Protein AF-A0A093YSD5-F1 (afdb_monomer_lite)

Radius of gyration: 20.84 Å; chains: 1; bounding box: 55×55×51 Å

Foldseek 3Di:
DDAFAQADDLPVLVVVLVVLVCCLPPVAPADPLSAGDPDDDACAQPQFLDDDDSSLLRLLVSLVSLQVSLVSCVVNVVVVSNVVSVVVSVSSLVSSCVVQDDPLDGPDQALQSLLSCQQSVSGDPVNNLVSLVSNLCRCVVVQNEGRTGLSRLLRSCVSCVSSVNNQSPLSNQPDCDFQGDVVCVVVVQPADWNHSPCDPPVRDGDPDPPTGSHDCSNVSCVVSCCCAQQVWDQPHHQNLEIEREHDDYSPDFWDKDWDQTPQGIWIWIWGQDPQGIKIKIADGASHKYWHQYPQVRDTDIDHGDIDMDGDNRD

pLDDT: mean 94.82, std 6.96, range [41.44, 98.88]

Secondary structure (DSSP, 8-state):
-PPPPSS--HHHHHHHHHHHHHIIIIIS-B-TTSSBPTTS----STT-SS---HHHHHHHHHHHHHHHHHHHHHHTT-HHHHHHHHHHHHHHHHHHHHHHEETTEESS-SHHHHHHHHHTT-S-HHHHHHHHHHHHHHHHHTTT-----HHHHHHHHHHHHHTT-HHHHHHHHT--SSSSHHHHHHTT-SS--SSTTSB-TTSPBPSSS---S--SGGGGHHHHIIIIIS-EEESSGGGSEEEE-----TT--EEEEEEEETTEEEEEEEEEETTEEEEEEEE-TT-EEEEE-TTT--EEEE-SEEEEEEE---

Structure (mmCIF, N/CA/C/O backbone):
data_AF-A0A093YSD5-F1
#
_entry.id   AF-A0A093YSD5-F1
#
loop_
_atom_site.group_PDB
_atom_site.id
_atom_site.type_symbol
_atom_site.label_atom_id
_atom_site.label_alt_id
_atom_site.label_comp_id
_atom_site.label_asym_id
_atom_site.label_entity_id
_atom_site.label_seq_id
_atom_site.pdbx_PDB_ins_code
_atom_site.Cartn_x
_atom_site.Cartn_y
_atom_site.Cartn_z
_atom_site.occupancy
_atom_site.B_iso_or_equiv
_atom_site.auth_seq_id
_atom_site.auth_comp_id
_atom_site.auth_asym_id
_atom_site.auth_atom_id
_atom_site.pdbx_PDB_model_num
ATOM 1 N N . MET A 1 1 ? -2.659 7.302 0.582 1.00 41.44 1 MET A N 1
ATOM 2 C CA . MET A 1 1 ? -2.283 7.364 2.008 1.00 41.44 1 MET A CA 1
ATOM 3 C C . MET A 1 1 ? -0.778 7.231 2.036 1.00 41.44 1 MET A C 1
ATOM 5 O O . MET A 1 1 ? -0.285 6.220 1.550 1.00 41.44 1 MET A O 1
ATOM 9 N N . GLU A 1 2 ? -0.062 8.266 2.465 1.00 52.16 2 GLU A N 1
ATOM 10 C CA . GLU A 1 2 ? 1.392 8.169 2.585 1.00 52.16 2 GLU A CA 1
ATOM 11 C C . GLU A 1 2 ? 1.747 7.219 3.737 1.00 52.16 2 GLU A C 1
ATOM 13 O O . GLU A 1 2 ? 1.078 7.241 4.772 1.00 52.16 2 GLU A O 1
ATOM 18 N N . PRO A 1 3 ? 2.756 6.354 3.579 1.00 59.78 3 PRO A N 1
ATOM 19 C CA . PRO A 1 3 ? 3.214 5.489 4.656 1.00 59.78 3 PRO A CA 1
ATOM 20 C C . PRO A 1 3 ? 3.815 6.333 5.784 1.00 59.78 3 PRO A C 1
ATOM 22 O O . PRO A 1 3 ? 4.827 7.007 5.604 1.00 59.78 3 PRO A O 1
ATOM 25 N N . VAL A 1 4 ? 3.199 6.264 6.961 1.00 68.69 4 VAL A N 1
ATOM 26 C CA . VAL A 1 4 ? 3.645 6.964 8.169 1.00 68.69 4 VAL A CA 1
ATOM 27 C C . VAL A 1 4 ? 4.499 6.021 9.021 1.00 68.69 4 VAL A C 1
ATOM 29 O O . VAL A 1 4 ? 4.188 4.840 9.177 1.00 68.69 4 VAL A O 1
ATOM 32 N N . ALA A 1 5 ? 5.605 6.529 9.572 1.00 78.56 5 ALA A N 1
ATOM 33 C CA . ALA A 1 5 ? 6.551 5.711 10.327 1.00 78.56 5 ALA A CA 1
ATOM 34 C C . ALA A 1 5 ? 5.929 5.115 11.605 1.00 78.56 5 ALA A C 1
ATOM 36 O O . ALA A 1 5 ? 5.321 5.816 12.415 1.00 78.56 5 ALA A O 1
ATOM 37 N N . LEU A 1 6 ? 6.148 3.818 11.837 1.00 81.00 6 LEU A N 1
ATOM 38 C CA . LEU A 1 6 ? 5.614 3.115 13.012 1.00 81.00 6 LEU A CA 1
ATOM 39 C C . LEU A 1 6 ? 6.259 3.555 14.334 1.00 81.00 6 LEU A C 1
ATOM 41 O O . LEU A 1 6 ? 5.641 3.432 15.387 1.00 81.00 6 LEU A O 1
ATOM 45 N N . PHE A 1 7 ? 7.488 4.070 14.291 1.00 83.94 7 PHE A N 1
ATOM 46 C CA . PHE A 1 7 ? 8.250 4.501 15.462 1.00 83.94 7 PHE A CA 1
ATOM 47 C C . PHE A 1 7 ? 8.946 5.832 15.176 1.00 83.94 7 PHE A C 1
ATOM 49 O O . PHE A 1 7 ? 9.346 6.090 14.042 1.00 83.94 7 PHE A O 1
ATOM 56 N N . VAL A 1 8 ? 9.135 6.655 16.212 1.00 86.31 8 VAL A N 1
ATOM 57 C CA . VAL A 1 8 ? 9.955 7.872 16.123 1.00 86.31 8 VAL A CA 1
ATOM 58 C C . VAL A 1 8 ? 11.332 7.590 16.705 1.00 86.31 8 VAL A C 1
ATOM 60 O O . VAL A 1 8 ? 11.472 7.366 17.906 1.00 86.31 8 VAL A O 1
ATOM 63 N N . ASN A 1 9 ? 12.351 7.618 15.850 1.00 91.44 9 ASN A N 1
ATOM 64 C CA . ASN A 1 9 ? 13.751 7.595 16.256 1.00 91.44 9 ASN A CA 1
ATOM 65 C C . ASN A 1 9 ? 14.562 8.479 15.302 1.00 91.44 9 ASN A C 1
ATOM 67 O O . ASN A 1 9 ? 15.038 8.022 14.266 1.00 91.44 9 ASN A O 1
ATOM 71 N N . GLU A 1 10 ? 14.689 9.757 15.653 1.00 91.88 10 GLU A N 1
ATOM 72 C CA . GLU A 1 10 ? 15.384 10.762 14.839 1.00 91.88 10 GLU A CA 1
ATOM 73 C C . GLU A 1 10 ? 16.868 10.420 14.633 1.00 91.88 10 GLU A C 1
ATOM 75 O O . GLU A 1 10 ? 17.400 10.599 13.542 1.00 91.88 10 GLU A O 1
ATOM 80 N N . ALA A 1 11 ? 17.529 9.861 15.653 1.00 93.88 11 ALA A N 1
ATOM 81 C CA . ALA A 1 11 ? 18.928 9.453 15.551 1.00 93.88 11 ALA A CA 1
ATOM 82 C C . ALA A 1 11 ? 19.116 8.336 14.513 1.00 93.88 11 ALA A C 1
ATOM 84 O O . ALA A 1 11 ? 20.006 8.427 13.670 1.00 93.88 11 ALA A O 1
ATOM 85 N N . LEU A 1 12 ? 18.239 7.327 14.535 1.00 94.94 12 LEU A N 1
ATOM 86 C CA . LEU A 1 12 ? 18.238 6.258 13.536 1.00 94.94 12 LEU A CA 1
ATOM 87 C C . LEU A 1 12 ? 17.886 6.793 12.143 1.00 94.94 12 LEU A C 1
ATOM 89 O O . LEU A 1 12 ? 18.515 6.400 11.166 1.00 94.94 12 LEU A O 1
ATOM 93 N N . LEU A 1 13 ? 16.916 7.709 12.048 1.00 95.31 13 LEU A N 1
ATOM 94 C CA . LEU A 1 13 ? 16.542 8.336 10.780 1.00 95.31 13 LEU A CA 1
ATOM 95 C C . LEU A 1 13 ? 17.730 9.078 10.158 1.00 95.31 13 LEU A C 1
ATOM 97 O O . LEU A 1 13 ? 17.984 8.939 8.965 1.00 95.31 13 LEU A O 1
ATOM 101 N N . LYS A 1 14 ? 18.488 9.814 10.977 1.00 95.62 14 LYS A N 1
ATOM 102 C CA . LYS A 1 14 ? 19.696 10.523 10.554 1.00 95.62 14 LYS A CA 1
ATOM 103 C C . LYS A 1 14 ? 20.801 9.568 10.095 1.00 95.62 14 LYS A C 1
ATOM 105 O O . LYS A 1 14 ? 21.408 9.812 9.060 1.00 95.62 14 LYS A O 1
ATOM 110 N N . GLU A 1 15 ? 21.033 8.474 10.819 1.00 95.75 15 GLU A N 1
ATOM 111 C CA . GLU A 1 15 ? 22.005 7.440 10.426 1.00 95.75 15 GLU A CA 1
ATOM 112 C C . GLU A 1 15 ? 21.627 6.769 9.091 1.00 95.75 15 GLU A C 1
ATOM 114 O O . GLU A 1 15 ? 22.479 6.517 8.239 1.00 95.75 15 GLU A O 1
ATOM 119 N N . GLN A 1 16 ? 20.337 6.501 8.883 1.00 96.19 16 GLN A N 1
ATOM 120 C CA . GLN A 1 16 ? 19.828 5.870 7.662 1.00 96.19 16 GLN A CA 1
ATOM 121 C C . GLN A 1 16 ? 19.732 6.837 6.475 1.00 96.19 16 GLN A C 1
ATOM 123 O O . GLN A 1 16 ? 19.779 6.397 5.322 1.00 96.19 16 GLN A O 1
ATOM 128 N N . PHE A 1 17 ? 19.617 8.143 6.732 1.00 97.06 17 PHE A N 1
ATOM 129 C CA . PHE A 1 17 ? 19.552 9.170 5.695 1.00 97.06 17 PHE A CA 1
ATOM 130 C C . PHE A 1 17 ? 20.786 9.144 4.793 1.00 97.06 17 PHE A C 1
ATOM 132 O O . PHE A 1 17 ? 20.639 9.128 3.575 1.00 97.06 17 PHE A O 1
ATOM 139 N N . GLU A 1 18 ? 21.988 9.059 5.369 1.00 95.75 18 GLU A N 1
ATOM 140 C CA . GLU A 1 18 ? 23.243 9.069 4.603 1.00 95.75 18 GLU A CA 1
ATOM 141 C C . GLU A 1 18 ? 23.320 7.898 3.609 1.00 95.75 18 GLU A C 1
ATOM 143 O O . GLU A 1 18 ? 23.685 8.076 2.447 1.00 95.75 18 GLU A O 1
ATOM 148 N N . GLN A 1 19 ? 22.906 6.701 4.035 1.00 96.44 19 GLN A N 1
ATOM 149 C CA . GLN A 1 19 ? 22.879 5.507 3.181 1.00 96.44 19 GLN A CA 1
ATOM 150 C C . GLN A 1 19 ? 21.806 5.614 2.090 1.00 96.44 19 GLN A C 1
ATOM 152 O O . GLN A 1 19 ? 22.053 5.263 0.934 1.00 96.44 19 GLN A O 1
ATOM 157 N N . SER A 1 20 ? 20.631 6.138 2.447 1.00 97.12 20 SER A N 1
ATOM 158 C CA . SER A 1 20 ? 19.517 6.350 1.516 1.00 97.12 20 SER A CA 1
ATOM 159 C C . SER A 1 20 ? 19.885 7.373 0.437 1.00 97.12 20 SER A C 1
ATOM 161 O O . SER A 1 20 ? 19.641 7.150 -0.748 1.00 97.12 20 SER A O 1
ATOM 163 N N . GLN A 1 21 ? 20.550 8.461 0.832 1.00 97.81 21 GLN A N 1
ATOM 164 C CA . GLN A 1 21 ? 21.082 9.469 -0.077 1.00 97.81 21 GLN A CA 1
ATOM 165 C C . GLN A 1 21 ? 22.154 8.883 -1.000 1.00 97.81 21 GLN A C 1
ATOM 167 O O . GLN A 1 21 ? 22.062 9.043 -2.216 1.00 97.81 21 GLN A O 1
ATOM 172 N N . ALA A 1 22 ? 23.136 8.159 -0.456 1.00 97.81 22 ALA A N 1
ATOM 173 C CA . ALA A 1 22 ? 24.203 7.561 -1.254 1.00 97.81 22 ALA A CA 1
ATOM 174 C C . ALA A 1 22 ? 23.660 6.592 -2.319 1.00 97.81 22 ALA A C 1
ATOM 176 O O . ALA A 1 22 ? 24.137 6.596 -3.458 1.00 97.81 22 ALA A O 1
ATOM 177 N N . TRP A 1 23 ? 22.629 5.808 -1.984 1.00 97.75 23 TRP A N 1
ATOM 178 C CA . TRP A 1 23 ? 21.944 4.938 -2.941 1.00 97.75 23 TRP A CA 1
ATOM 179 C C . TRP A 1 23 ? 21.336 5.728 -4.109 1.00 97.75 23 TRP A C 1
ATOM 181 O O . TRP A 1 23 ? 21.597 5.408 -5.269 1.00 97.75 23 TRP A O 1
ATOM 191 N N . ILE A 1 24 ? 20.597 6.800 -3.811 1.00 97.06 24 ILE A N 1
ATOM 192 C CA . ILE A 1 24 ? 19.937 7.653 -4.810 1.00 97.06 24 ILE A CA 1
ATOM 193 C C . ILE A 1 24 ? 20.929 8.420 -5.687 1.00 97.06 24 ILE A C 1
ATOM 195 O O . ILE A 1 24 ? 20.689 8.554 -6.893 1.00 97.06 24 ILE A O 1
ATOM 199 N N . GLU A 1 25 ? 22.007 8.935 -5.098 1.00 95.25 25 GLU A N 1
ATOM 200 C CA . GLU A 1 25 ? 22.968 9.802 -5.785 1.00 95.25 25 GLU A CA 1
ATOM 201 C C . GLU A 1 25 ? 24.049 9.023 -6.542 1.00 95.25 25 GLU A C 1
ATOM 203 O O . GLU A 1 25 ? 24.519 9.492 -7.576 1.00 95.25 25 GLU A O 1
ATOM 208 N N . THR A 1 26 ? 24.456 7.850 -6.045 1.00 95.62 26 THR A N 1
ATOM 209 C CA . THR A 1 26 ? 25.626 7.127 -6.583 1.00 95.62 26 THR A CA 1
ATOM 210 C C . THR A 1 26 ? 25.414 5.632 -6.806 1.00 95.62 26 THR A C 1
ATOM 212 O O . THR A 1 26 ? 26.142 5.035 -7.595 1.00 95.62 26 THR A O 1
ATOM 215 N N . GLY A 1 27 ? 24.441 5.013 -6.131 1.00 95.56 27 GLY A N 1
ATOM 216 C CA . GLY A 1 27 ? 24.204 3.570 -6.220 1.00 95.56 27 GLY A CA 1
ATOM 217 C C . GLY A 1 27 ? 23.407 3.149 -7.455 1.00 95.56 27 GLY A C 1
ATOM 218 O O . GLY A 1 27 ? 23.644 2.076 -8.011 1.00 95.56 27 GLY A O 1
ATOM 219 N N . ILE A 1 28 ? 22.489 4.003 -7.910 1.00 95.88 28 ILE A N 1
ATOM 220 C CA . ILE A 1 28 ? 21.653 3.750 -9.086 1.00 95.88 28 ILE A CA 1
ATOM 221 C C . ILE A 1 28 ? 22.347 4.276 -10.343 1.00 95.88 28 ILE A C 1
ATOM 223 O O . ILE A 1 28 ? 22.647 5.463 -10.458 1.00 95.88 28 ILE A O 1
ATOM 227 N N . SER A 1 29 ? 22.540 3.400 -11.330 1.00 95.44 29 SER A N 1
ATOM 228 C CA . SER A 1 29 ? 22.963 3.818 -12.671 1.00 95.44 29 SER A CA 1
ATOM 229 C C . SER A 1 29 ? 21.788 4.466 -13.399 1.00 95.44 29 SER A C 1
ATOM 231 O O . SER A 1 29 ? 20.776 3.809 -13.648 1.00 95.44 29 SER A O 1
ATOM 233 N N . ARG A 1 30 ? 21.920 5.752 -13.736 1.00 95.69 30 ARG A N 1
ATOM 234 C CA . ARG A 1 30 ? 20.862 6.551 -14.365 1.00 95.69 30 ARG A CA 1
ATOM 235 C C . ARG A 1 30 ? 21.175 6.857 -15.828 1.00 95.69 30 ARG A C 1
ATOM 237 O O . ARG A 1 30 ? 22.329 7.076 -16.191 1.00 95.69 30 ARG A O 1
ATOM 244 N N . SER A 1 31 ? 20.128 6.875 -16.642 1.00 94.94 31 SER A N 1
ATOM 245 C CA . SER A 1 31 ? 20.140 7.387 -18.013 1.00 94.94 31 SER A CA 1
ATOM 246 C C . SER A 1 31 ? 20.208 8.922 -18.031 1.00 94.94 31 SER A C 1
ATOM 248 O O . SER A 1 31 ? 20.080 9.570 -16.991 1.00 94.94 31 SER A O 1
ATOM 250 N N . GLU A 1 32 ? 20.364 9.523 -19.215 1.00 89.00 32 GLU A N 1
ATOM 251 C CA . GLU A 1 32 ? 20.371 10.989 -19.386 1.00 89.00 32 GLU A CA 1
ATOM 252 C C . GLU A 1 32 ? 19.082 11.655 -18.866 1.00 89.00 32 GLU A C 1
ATOM 254 O O . GLU A 1 32 ? 19.135 12.757 -18.330 1.00 89.00 32 GLU A O 1
ATOM 259 N N . GLY A 1 33 ? 17.941 10.957 -18.935 1.00 87.25 33 GLY A N 1
ATOM 260 C CA . GLY A 1 33 ? 16.656 11.412 -18.389 1.00 87.25 33 GLY A CA 1
ATOM 261 C C . GLY A 1 33 ? 16.475 11.184 -16.883 1.00 87.25 33 GLY A C 1
ATOM 262 O O . GLY A 1 33 ? 15.369 11.335 -16.377 1.00 87.25 33 GLY A O 1
ATOM 263 N N . GLY A 1 34 ? 17.512 10.751 -16.158 1.00 94.38 34 GLY A N 1
ATOM 264 C CA . GLY A 1 34 ? 17.487 10.566 -14.701 1.00 94.38 34 GLY A CA 1
ATOM 265 C C . GLY A 1 34 ? 16.830 9.271 -14.200 1.00 94.38 34 GLY A C 1
ATOM 266 O O . GLY A 1 34 ? 17.049 8.903 -13.041 1.00 94.38 34 GLY A O 1
ATOM 267 N N . LEU A 1 35 ? 16.087 8.571 -15.064 1.00 96.38 35 LEU A N 1
ATOM 268 C CA . LEU A 1 35 ? 15.522 7.231 -14.844 1.00 96.38 35 LEU A CA 1
ATOM 269 C C . LEU A 1 35 ? 16.603 6.145 -14.853 1.00 96.38 35 LEU A C 1
ATOM 271 O O . LEU A 1 35 ? 17.742 6.410 -15.247 1.00 96.38 35 LEU A O 1
ATOM 275 N N . TRP A 1 36 ? 16.258 4.910 -14.488 1.00 97.25 36 TRP A N 1
ATOM 276 C CA . TRP A 1 36 ? 17.192 3.786 -14.534 1.00 97.25 36 TRP A CA 1
ATOM 277 C C . TRP A 1 36 ? 17.785 3.582 -15.929 1.00 97.25 36 TRP A C 1
ATOM 279 O O . TRP A 1 36 ? 17.084 3.575 -16.946 1.00 97.25 36 TRP A O 1
ATOM 289 N N . GLN A 1 37 ? 19.100 3.372 -15.958 1.00 96.19 37 GLN A N 1
ATOM 290 C CA . GLN A 1 37 ? 19.820 2.936 -17.145 1.00 96.19 37 GLN A CA 1
ATOM 291 C C . GLN A 1 37 ? 19.440 1.487 -17.474 1.00 96.19 37 GLN A C 1
ATOM 293 O O . GLN A 1 37 ? 19.633 0.591 -16.651 1.00 96.19 37 GLN A O 1
ATOM 298 N N . GLU A 1 38 ? 18.945 1.253 -18.692 1.00 93.75 38 GLU A N 1
ATOM 299 C CA . GLU A 1 38 ? 18.651 -0.102 -19.163 1.00 93.75 38 GLU A CA 1
ATOM 300 C C . GLU A 1 38 ? 19.917 -0.918 -19.453 1.00 93.75 38 GLU A C 1
ATOM 302 O O . GLU A 1 38 ? 20.973 -0.370 -19.790 1.00 93.75 38 GLU A O 1
ATOM 307 N N . GLY A 1 39 ? 19.775 -2.245 -19.372 1.00 90.88 39 GLY A N 1
ATOM 308 C CA . GLY A 1 39 ? 20.814 -3.238 -19.667 1.00 90.88 39 GLY A CA 1
ATOM 309 C C . GLY A 1 39 ? 21.453 -3.876 -18.428 1.00 90.88 39 GLY A C 1
ATOM 310 O O . GLY A 1 39 ? 22.250 -4.803 -18.565 1.00 90.88 39 GLY A O 1
ATOM 311 N N . GLY A 1 40 ? 21.103 -3.400 -17.230 1.00 90.69 40 GLY A N 1
ATOM 312 C CA . GLY A 1 40 ? 21.440 -4.033 -15.957 1.00 90.69 40 GLY A CA 1
ATOM 313 C C . GLY A 1 40 ? 20.454 -5.134 -15.557 1.00 90.69 40 GLY A C 1
ATOM 314 O O . GLY A 1 40 ? 19.380 -5.278 -16.133 1.00 90.69 40 GLY A O 1
ATOM 315 N N . PHE A 1 41 ? 20.825 -5.911 -14.542 1.00 94.81 41 PHE A N 1
ATOM 316 C CA . PHE A 1 41 ? 19.938 -6.907 -13.946 1.00 94.81 41 PHE A CA 1
ATOM 317 C C . PHE A 1 41 ? 18.879 -6.240 -13.057 1.00 94.81 41 PHE A C 1
ATOM 319 O O . PHE A 1 41 ? 19.218 -5.392 -12.230 1.00 94.81 41 PHE A O 1
ATOM 326 N N . GLN A 1 42 ? 17.626 -6.676 -13.180 1.00 96.12 42 GLN A N 1
ATOM 327 C CA . GLN A 1 42 ? 16.530 -6.345 -12.273 1.00 96.12 42 GLN A CA 1
ATOM 328 C C . GLN A 1 42 ? 15.755 -7.622 -11.925 1.00 96.12 42 GLN A C 1
ATOM 330 O O . GLN A 1 42 ? 15.623 -8.528 -12.743 1.00 96.12 42 GLN A O 1
ATOM 335 N N . PHE A 1 43 ? 15.209 -7.696 -10.710 1.00 95.19 43 PHE A N 1
ATOM 336 C CA . PHE A 1 43 ? 14.290 -8.787 -10.353 1.00 95.19 43 PHE A CA 1
ATOM 337 C C . PHE A 1 43 ? 12.880 -8.578 -10.927 1.00 95.19 43 PHE A C 1
ATOM 339 O O . PHE A 1 43 ? 12.132 -9.542 -11.083 1.00 95.19 43 PHE A O 1
ATOM 346 N N . GLY A 1 44 ? 12.509 -7.326 -11.217 1.00 95.25 44 GLY A N 1
ATOM 347 C CA . GLY A 1 44 ? 11.163 -6.960 -11.644 1.00 95.25 44 GLY A CA 1
ATOM 348 C C . GLY A 1 44 ? 10.096 -7.339 -10.612 1.00 95.25 44 GLY A C 1
ATOM 349 O O . GLY A 1 44 ? 10.337 -7.323 -9.402 1.00 95.25 44 GLY A O 1
ATOM 350 N N . ASP A 1 45 ? 8.902 -7.692 -11.089 1.00 96.69 45 ASP A N 1
ATOM 351 C CA . ASP A 1 45 ? 7.805 -8.139 -10.231 1.00 96.69 45 ASP A CA 1
ATOM 352 C C . ASP A 1 45 ? 7.959 -9.636 -9.958 1.00 96.69 45 ASP A C 1
ATOM 354 O O . ASP A 1 45 ? 7.268 -10.479 -10.528 1.00 96.69 45 ASP A O 1
ATOM 358 N N . TRP A 1 46 ? 8.960 -9.971 -9.144 1.00 96.94 46 TRP A N 1
ATOM 359 C CA . TRP A 1 46 ? 9.406 -11.344 -8.928 1.00 96.94 46 TRP A CA 1
ATOM 360 C C . TRP A 1 46 ? 8.247 -12.283 -8.566 1.00 96.94 46 TRP A C 1
ATOM 362 O O . TRP A 1 46 ? 7.461 -11.984 -7.665 1.00 96.94 46 TRP A O 1
ATOM 372 N N . LEU A 1 47 ? 8.158 -13.421 -9.265 1.00 96.38 47 LEU A N 1
ATOM 373 C CA . LEU A 1 47 ? 7.103 -14.440 -9.118 1.00 96.38 47 LEU A CA 1
ATOM 374 C C . LEU A 1 47 ? 5.675 -13.953 -9.419 1.00 96.38 47 LEU A C 1
ATOM 376 O O . LEU A 1 47 ? 4.703 -14.579 -8.991 1.00 96.38 47 LEU A O 1
ATOM 380 N N . ALA A 1 48 ? 5.533 -12.870 -10.187 1.00 96.44 48 ALA A N 1
ATOM 381 C CA . ALA A 1 48 ? 4.245 -12.483 -10.741 1.00 96.44 48 ALA A CA 1
ATOM 382 C C . ALA A 1 48 ? 3.727 -13.545 -11.726 1.00 96.44 48 ALA A C 1
ATOM 384 O O . ALA A 1 48 ? 4.468 -13.966 -12.619 1.00 96.44 48 ALA A O 1
ATOM 385 N N . PRO A 1 49 ? 2.438 -13.921 -11.644 1.00 93.75 49 PRO A N 1
ATOM 386 C CA . PRO A 1 49 ? 1.784 -14.708 -12.689 1.00 93.75 49 PRO A CA 1
ATOM 387 C C . PRO A 1 49 ? 1.775 -14.012 -14.062 1.00 93.75 49 PRO A C 1
ATOM 389 O O . PRO A 1 49 ? 1.716 -14.685 -15.090 1.00 93.75 49 PRO A O 1
ATOM 392 N N . THR A 1 50 ? 1.858 -12.676 -14.087 1.00 91.31 50 THR A N 1
ATOM 393 C CA . THR A 1 50 ? 1.856 -11.862 -15.310 1.00 91.31 50 THR A CA 1
ATOM 394 C C . THR A 1 50 ? 3.173 -11.103 -15.458 1.00 91.31 50 THR A C 1
ATOM 396 O O . THR A 1 50 ? 3.591 -10.389 -14.551 1.00 91.31 50 THR A O 1
ATOM 399 N N . SER A 1 51 ? 3.814 -11.215 -16.624 1.00 89.12 51 SER A N 1
ATOM 400 C CA . SER A 1 51 ? 5.063 -10.504 -16.928 1.00 89.12 51 SER A CA 1
ATOM 401 C C . SER A 1 51 ? 4.830 -9.018 -17.231 1.00 89.12 51 SER A C 1
ATOM 403 O O . SER A 1 51 ? 3.805 -8.635 -17.796 1.00 89.12 51 SER A O 1
ATOM 405 N N . MET A 1 52 ? 5.811 -8.183 -16.891 1.00 91.44 52 MET A N 1
ATOM 406 C CA . MET A 1 52 ? 5.858 -6.763 -17.236 1.00 91.44 52 MET A CA 1
ATOM 407 C C . MET A 1 52 ? 7.311 -6.264 -17.295 1.00 91.44 52 MET A C 1
ATOM 409 O O . MET A 1 52 ? 8.191 -6.924 -16.737 1.00 91.44 52 MET A O 1
ATOM 413 N N . PRO A 1 53 ? 7.585 -5.110 -17.935 1.00 92.88 53 PRO A N 1
ATOM 414 C CA . PRO A 1 53 ? 8.924 -4.543 -17.992 1.00 92.88 53 PRO A CA 1
ATOM 415 C C . PRO A 1 53 ? 9.468 -4.244 -16.599 1.00 92.88 53 PRO A C 1
ATOM 417 O O . PRO A 1 53 ? 8.875 -3.497 -15.821 1.00 92.88 53 PRO A O 1
ATOM 420 N N . GLU A 1 54 ? 10.636 -4.804 -16.308 1.00 94.88 54 GLU A N 1
ATOM 421 C CA . GLU A 1 54 ? 11.328 -4.637 -15.032 1.00 94.88 54 GLU A CA 1
ATOM 422 C C . GLU A 1 54 ? 11.684 -3.171 -14.739 1.00 94.88 54 GLU A C 1
ATOM 424 O O . GLU A 1 54 ? 11.603 -2.729 -13.594 1.00 94.88 54 GLU A O 1
ATOM 429 N N . TYR A 1 55 ? 11.992 -2.392 -15.780 1.00 95.62 55 TYR A N 1
ATOM 430 C CA . TYR A 1 55 ? 12.359 -0.983 -15.648 1.00 95.62 55 TYR A CA 1
ATOM 431 C C . TYR A 1 55 ? 11.181 -0.069 -15.310 1.00 95.62 55 TYR A C 1
ATOM 433 O O . TYR A 1 55 ? 11.410 0.962 -14.690 1.00 95.62 55 TYR A O 1
ATOM 441 N N . LEU A 1 56 ? 9.934 -0.459 -15.610 1.00 94.81 56 LEU A N 1
ATOM 442 C CA . LEU A 1 56 ? 8.758 0.276 -15.123 1.00 94.81 56 LEU A CA 1
ATOM 443 C C . LEU A 1 56 ? 8.735 0.248 -13.595 1.00 94.81 56 LEU A C 1
ATOM 445 O O . LEU A 1 56 ? 8.545 1.267 -12.940 1.00 94.81 56 LEU A O 1
ATOM 449 N N . ILE A 1 57 ? 8.992 -0.928 -13.024 1.00 94.81 57 ILE A N 1
ATOM 450 C CA . ILE A 1 57 ? 9.032 -1.135 -11.576 1.00 94.81 57 ILE A CA 1
ATOM 451 C C . ILE A 1 57 ? 10.228 -0.394 -10.989 1.00 94.81 57 ILE A C 1
ATOM 453 O O . ILE A 1 57 ? 10.072 0.331 -10.012 1.00 94.81 57 ILE A O 1
ATOM 457 N N . ALA A 1 58 ? 11.408 -0.536 -11.598 1.00 96.19 58 ALA A N 1
ATOM 458 C CA . ALA A 1 58 ? 12.616 0.137 -11.137 1.00 96.19 58 ALA A CA 1
ATOM 459 C C . ALA A 1 58 ? 12.437 1.666 -11.096 1.00 96.19 58 ALA A C 1
ATOM 461 O O . ALA A 1 58 ? 12.764 2.289 -10.084 1.00 96.19 58 ALA A O 1
ATOM 462 N N . ASP A 1 59 ? 11.868 2.258 -12.150 1.00 96.00 59 ASP A N 1
ATOM 463 C CA . ASP A 1 59 ? 11.600 3.697 -12.239 1.00 96.00 59 ASP A CA 1
ATOM 464 C C . ASP A 1 59 ? 10.523 4.145 -11.243 1.00 96.00 59 ASP A C 1
ATOM 466 O O . ASP A 1 59 ? 10.727 5.127 -10.531 1.00 96.00 59 ASP A O 1
ATOM 470 N N . ALA A 1 60 ? 9.426 3.392 -11.104 1.00 93.50 60 ALA A N 1
ATOM 471 C CA . ALA A 1 60 ? 8.380 3.702 -10.129 1.00 93.50 60 ALA A CA 1
ATOM 472 C C . ALA A 1 60 ? 8.922 3.695 -8.687 1.00 93.50 60 ALA A C 1
ATOM 474 O O . ALA A 1 60 ? 8.635 4.593 -7.895 1.00 93.50 60 ALA A O 1
ATOM 475 N N . TYR A 1 61 ? 9.752 2.709 -8.339 1.00 94.94 61 TYR A N 1
ATOM 476 C CA . TYR A 1 61 ? 10.392 2.664 -7.026 1.00 94.94 61 TYR A CA 1
ATOM 477 C C . TYR A 1 61 ? 11.469 3.738 -6.858 1.00 94.94 61 TYR A C 1
ATOM 479 O O . TYR A 1 61 ? 11.619 4.247 -5.752 1.00 94.94 61 TYR A O 1
ATOM 487 N N . LEU A 1 62 ? 12.211 4.102 -7.908 1.00 96.12 62 LEU A N 1
ATOM 488 C CA . LEU A 1 62 ? 13.167 5.211 -7.861 1.00 96.12 62 LEU A CA 1
ATOM 489 C C . LEU A 1 62 ? 12.469 6.526 -7.512 1.00 96.12 62 LEU A C 1
ATOM 491 O O . LEU A 1 62 ? 12.923 7.225 -6.608 1.00 96.12 62 LEU A O 1
ATOM 495 N N . ASP A 1 63 ? 11.355 6.818 -8.180 1.00 93.75 63 ASP A N 1
ATOM 496 C CA . ASP A 1 63 ? 10.520 7.987 -7.907 1.00 93.75 63 ASP A CA 1
ATOM 497 C C . ASP A 1 63 ? 10.054 8.005 -6.440 1.00 93.75 63 ASP A C 1
ATOM 499 O O . ASP A 1 63 ? 10.358 8.931 -5.685 1.00 93.75 63 ASP A O 1
ATOM 503 N N . GLY A 1 64 ? 9.453 6.902 -5.980 1.00 92.50 64 GLY A N 1
ATOM 504 C CA . GLY A 1 64 ? 9.009 6.765 -4.591 1.00 92.50 64 GLY A CA 1
ATOM 505 C C . GLY A 1 64 ? 10.141 6.793 -3.553 1.00 92.50 64 GLY A C 1
ATOM 506 O O . GLY A 1 64 ? 9.927 7.215 -2.417 1.00 92.50 64 GLY A O 1
ATOM 507 N N . MET A 1 65 ? 11.356 6.350 -3.891 1.00 95.44 65 MET A N 1
ATOM 508 C CA . MET A 1 65 ? 12.518 6.462 -3.000 1.00 95.44 65 MET A CA 1
ATOM 509 C C . MET A 1 65 ? 13.000 7.914 -2.876 1.00 95.44 65 MET A C 1
ATOM 511 O O . MET A 1 65 ? 13.374 8.330 -1.779 1.00 95.44 65 MET A O 1
ATOM 515 N N . VAL A 1 66 ? 12.971 8.694 -3.962 1.00 96.50 66 VAL A N 1
ATOM 516 C CA . VAL A 1 66 ? 13.325 10.123 -3.934 1.00 96.50 66 VAL A CA 1
ATOM 517 C C . VAL A 1 66 ? 12.289 10.928 -3.148 1.00 96.50 66 VAL A C 1
ATOM 519 O O . VAL A 1 66 ? 12.675 11.760 -2.326 1.00 96.50 66 VAL A O 1
ATOM 522 N N . ASP A 1 67 ? 10.996 10.625 -3.302 1.00 95.06 67 ASP A N 1
ATOM 523 C CA . ASP A 1 67 ? 9.933 11.214 -2.476 1.00 95.06 67 ASP A CA 1
ATOM 524 C C . ASP A 1 67 ? 10.166 10.969 -0.976 1.00 95.06 67 ASP A C 1
ATOM 526 O O . ASP A 1 67 ? 10.154 11.890 -0.155 1.00 95.06 67 ASP A O 1
ATOM 530 N N . ARG A 1 68 ? 10.497 9.725 -0.607 1.00 94.44 68 ARG A N 1
ATOM 531 C CA . ARG A 1 68 ? 10.842 9.377 0.779 1.00 94.44 68 ARG A CA 1
ATOM 532 C C . ARG A 1 68 ? 12.058 10.140 1.273 1.00 94.44 68 ARG A C 1
ATOM 534 O O . ARG A 1 68 ? 12.050 10.575 2.418 1.00 94.44 68 ARG A O 1
ATOM 541 N N . LEU A 1 69 ? 13.076 10.341 0.440 1.00 96.31 69 LEU A N 1
ATOM 542 C CA . LEU A 1 69 ? 14.252 11.118 0.822 1.00 96.31 69 LEU A CA 1
ATOM 543 C C . LEU A 1 69 ? 13.901 12.598 1.050 1.00 96.31 69 LEU A C 1
ATOM 545 O O . LEU A 1 69 ? 14.424 13.209 1.985 1.00 96.31 69 LEU A O 1
ATOM 549 N N . ALA A 1 70 ? 12.960 13.156 0.281 1.00 97.06 70 ALA A N 1
ATOM 550 C CA . ALA A 1 70 ? 12.409 14.484 0.546 1.00 97.06 70 ALA A CA 1
ATOM 551 C C . ALA A 1 70 ? 11.663 14.532 1.893 1.00 97.06 70 ALA A C 1
ATOM 553 O O . ALA A 1 70 ? 11.893 15.449 2.681 1.00 97.06 70 ALA A O 1
ATOM 554 N N . ASN A 1 71 ? 10.843 13.519 2.200 1.00 94.75 71 ASN A N 1
ATOM 555 C CA . ASN A 1 71 ? 10.130 13.397 3.481 1.00 94.75 71 ASN A CA 1
ATOM 556 C C . ASN A 1 71 ? 11.090 13.236 4.673 1.00 94.75 71 ASN A C 1
ATOM 558 O O . ASN A 1 71 ? 10.896 13.854 5.717 1.00 94.75 71 ASN A O 1
ATOM 562 N N . MET A 1 72 ? 12.155 12.443 4.522 1.00 95.75 72 MET A N 1
ATOM 563 C CA . MET A 1 72 ? 13.209 12.320 5.534 1.00 95.75 72 MET A CA 1
ATOM 564 C C . MET A 1 72 ? 13.942 13.649 5.738 1.00 95.75 72 MET A C 1
ATOM 566 O O . MET A 1 72 ? 14.207 14.025 6.876 1.00 95.75 72 MET A O 1
ATOM 570 N N . SER A 1 73 ? 14.251 14.365 4.649 1.00 97.25 73 SER A N 1
ATOM 571 C CA . SER A 1 73 ? 14.895 15.685 4.715 1.00 97.25 73 SER A CA 1
ATOM 572 C C . SER A 1 73 ? 14.033 16.679 5.490 1.00 97.25 73 SER A C 1
ATOM 574 O O . SER A 1 73 ? 14.550 17.385 6.349 1.00 97.25 73 SER A O 1
ATOM 576 N N . ASP A 1 74 ? 12.722 16.693 5.238 1.00 95.75 74 ASP A N 1
ATOM 577 C CA . ASP A 1 74 ? 11.773 17.538 5.966 1.00 95.75 74 ASP A CA 1
ATOM 578 C C . ASP A 1 74 ? 11.725 17.185 7.459 1.00 95.75 74 ASP A C 1
ATOM 580 O O . ASP A 1 74 ? 11.895 18.051 8.315 1.00 95.75 74 ASP A O 1
ATOM 584 N N . ALA A 1 75 ? 11.612 15.892 7.781 1.00 94.12 75 ALA A N 1
ATOM 585 C CA . ALA A 1 75 ? 11.577 15.409 9.160 1.00 94.12 75 ALA A CA 1
ATOM 586 C C . ALA A 1 75 ? 12.861 15.718 9.957 1.00 94.12 75 ALA A C 1
ATOM 588 O O . ALA A 1 75 ? 12.800 15.860 11.177 1.00 94.12 75 ALA A O 1
ATOM 589 N N . LEU A 1 76 ? 14.013 15.822 9.284 1.00 95.75 76 LEU A N 1
ATOM 590 C CA . LEU A 1 76 ? 15.313 16.157 9.882 1.00 95.75 76 LEU A CA 1
ATOM 591 C C . LEU A 1 76 ? 15.644 17.663 9.835 1.00 95.75 76 LEU A C 1
ATOM 593 O O . LEU A 1 76 ? 16.696 18.068 10.335 1.00 95.75 76 LEU A O 1
ATOM 597 N N . GLY A 1 77 ? 14.782 18.494 9.237 1.00 96.94 77 GLY A N 1
ATOM 598 C CA . GLY A 1 77 ? 15.012 19.935 9.086 1.00 96.94 77 GLY A CA 1
ATOM 599 C C . GLY A 1 77 ? 16.090 20.302 8.058 1.00 96.94 77 GLY A C 1
ATOM 600 O O . GLY A 1 77 ? 16.746 21.334 8.187 1.00 96.94 77 GLY A O 1
ATOM 601 N N . TYR A 1 78 ? 16.321 19.458 7.050 1.00 97.88 78 TYR A N 1
ATOM 602 C CA . TYR A 1 78 ? 17.259 19.710 5.952 1.00 97.88 78 TYR A CA 1
ATOM 603 C C . TYR A 1 78 ? 16.547 20.403 4.785 1.00 97.88 78 TYR A C 1
ATOM 605 O O . TYR A 1 78 ? 16.317 19.794 3.741 1.00 97.88 78 TYR A O 1
ATOM 613 N N . ASP A 1 79 ? 16.195 21.678 4.968 1.00 98.06 79 ASP A N 1
ATOM 614 C CA . ASP A 1 79 ? 15.364 22.449 4.029 1.00 98.06 79 ASP A CA 1
ATOM 615 C C . ASP A 1 79 ? 15.903 22.445 2.583 1.00 98.06 79 ASP A C 1
ATOM 617 O O . ASP A 1 79 ? 15.158 22.119 1.658 1.00 98.06 79 ASP A O 1
ATOM 621 N N . ASP A 1 80 ? 17.203 22.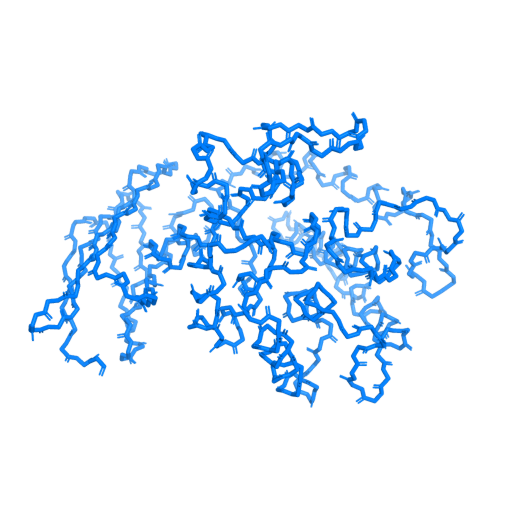703 2.388 1.00 98.31 80 ASP A N 1
ATOM 622 C CA . ASP A 1 80 ? 17.833 22.715 1.055 1.00 98.31 80 ASP A CA 1
ATOM 623 C C . ASP A 1 80 ? 17.738 21.346 0.354 1.00 98.31 80 ASP A C 1
ATOM 625 O O . ASP A 1 80 ? 17.497 21.249 -0.853 1.00 98.31 80 ASP A O 1
ATOM 629 N N . LEU A 1 81 ? 17.920 20.257 1.112 1.00 98.12 81 LEU A N 1
ATOM 630 C CA . LEU A 1 81 ? 17.826 18.895 0.583 1.00 98.12 81 LEU A CA 1
ATOM 631 C C . LEU A 1 81 ? 16.376 18.512 0.296 1.00 98.12 81 LEU A C 1
ATOM 633 O O . LEU A 1 81 ? 16.111 17.899 -0.736 1.00 98.12 81 LEU A O 1
ATOM 637 N N . ARG A 1 82 ? 15.431 18.918 1.154 1.00 98.25 82 ARG A N 1
ATOM 638 C CA . ARG A 1 82 ? 13.997 18.741 0.906 1.00 98.25 82 ARG A CA 1
ATOM 639 C C . ARG A 1 82 ? 13.614 19.371 -0.428 1.00 98.25 82 ARG A C 1
ATOM 641 O O . ARG A 1 82 ? 13.020 18.691 -1.257 1.00 98.25 82 ARG A O 1
ATOM 648 N N . GLU A 1 83 ? 13.961 20.636 -0.652 1.00 98.44 83 GLU A N 1
ATOM 649 C CA . GLU A 1 83 ? 13.635 21.339 -1.900 1.00 98.44 83 GLU A CA 1
ATOM 650 C C . GLU A 1 83 ? 14.265 20.659 -3.120 1.00 98.44 83 GLU A C 1
ATOM 652 O O . GLU A 1 83 ? 13.574 20.400 -4.108 1.00 98.44 83 GLU A O 1
ATOM 657 N N . ARG A 1 84 ? 15.544 20.276 -3.023 1.00 98.19 84 ARG A N 1
ATOM 658 C CA . ARG A 1 84 ? 16.247 19.541 -4.083 1.00 98.19 84 ARG A CA 1
ATOM 659 C C . ARG A 1 84 ? 15.561 18.219 -4.431 1.00 98.19 84 ARG A C 1
ATOM 661 O O . ARG A 1 84 ? 15.353 17.941 -5.610 1.00 98.19 84 ARG A O 1
ATOM 668 N N . TYR A 1 85 ? 15.209 17.401 -3.439 1.00 98.12 85 TYR A N 1
ATOM 669 C CA . TYR A 1 85 ? 14.588 16.098 -3.691 1.00 98.12 85 TYR A CA 1
ATOM 670 C C . TYR A 1 85 ? 13.128 16.207 -4.129 1.00 98.12 85 TYR A C 1
ATOM 672 O O . TYR A 1 85 ? 12.685 15.382 -4.921 1.00 98.12 85 TYR A O 1
ATOM 680 N N . ARG A 1 86 ? 12.392 17.246 -3.713 1.00 97.94 86 ARG A N 1
ATOM 681 C CA . ARG A 1 86 ? 11.062 17.539 -4.276 1.00 97.94 86 ARG A CA 1
ATOM 682 C C . ARG A 1 86 ? 11.139 17.899 -5.758 1.00 97.94 86 ARG A C 1
ATOM 684 O O . ARG A 1 86 ? 10.336 17.391 -6.536 1.00 97.94 86 ARG A O 1
ATOM 691 N N . ALA A 1 87 ? 12.112 18.721 -6.153 1.00 97.81 87 ALA A N 1
ATOM 692 C CA . ALA A 1 87 ? 12.342 19.033 -7.562 1.00 97.81 87 ALA A CA 1
ATOM 693 C C . ALA A 1 87 ? 12.719 17.772 -8.356 1.00 97.81 87 ALA A C 1
ATOM 695 O O . ALA A 1 87 ? 12.096 17.480 -9.373 1.00 97.81 87 ALA A O 1
ATOM 696 N N . GLN A 1 88 ? 13.656 16.970 -7.837 1.00 96.81 88 GLN A N 1
ATOM 697 C CA . GLN A 1 88 ? 14.060 15.715 -8.473 1.00 96.81 88 GLN A CA 1
ATOM 698 C C . GLN A 1 88 ? 12.897 14.717 -8.601 1.00 96.81 88 GLN A C 1
ATOM 700 O O . GLN A 1 88 ? 12.778 14.064 -9.633 1.00 96.81 88 GLN A O 1
ATOM 705 N N . HIS A 1 89 ? 12.039 14.589 -7.584 1.00 96.12 89 HIS A N 1
ATOM 706 C CA . HIS A 1 89 ? 10.834 13.759 -7.663 1.00 96.12 89 HIS A CA 1
ATOM 707 C C . HIS A 1 89 ? 9.924 14.231 -8.807 1.00 96.12 89 HIS A C 1
ATOM 709 O O . HIS A 1 89 ? 9.512 13.419 -9.630 1.00 96.12 89 HIS A O 1
ATOM 715 N N . SER A 1 90 ? 9.664 15.538 -8.919 1.00 95.19 90 SER A N 1
ATOM 716 C CA . SER A 1 90 ? 8.851 16.079 -10.017 1.00 95.19 90 SER A CA 1
ATOM 717 C C . SER A 1 90 ? 9.438 15.739 -11.392 1.00 95.19 90 SER A C 1
ATOM 719 O O . SER A 1 90 ? 8.718 15.264 -12.265 1.00 95.19 90 SER A O 1
ATOM 721 N N . GLU A 1 91 ? 10.748 15.924 -11.577 1.00 96.00 91 GLU A N 1
ATOM 722 C CA . GLU A 1 91 ? 11.440 15.620 -12.838 1.00 96.00 91 GLU A CA 1
ATOM 723 C C . GLU A 1 91 ? 11.385 14.122 -13.190 1.00 96.00 91 GLU A C 1
ATOM 725 O O . GLU A 1 91 ? 11.133 13.755 -14.340 1.00 96.00 91 GLU A O 1
ATOM 730 N N . LEU A 1 92 ? 11.591 13.241 -12.204 1.00 95.62 92 LEU A N 1
ATOM 731 C CA . LEU A 1 92 ? 11.524 11.787 -12.394 1.00 95.62 92 LEU A CA 1
ATOM 732 C C . LEU A 1 92 ? 10.113 11.311 -12.708 1.00 95.62 92 LEU A C 1
ATOM 734 O O . LEU A 1 92 ? 9.941 10.395 -13.517 1.00 95.62 92 LEU A O 1
ATOM 738 N N . ARG A 1 93 ? 9.108 11.932 -12.096 1.00 93.94 93 ARG A N 1
ATOM 739 C CA . ARG A 1 93 ? 7.704 11.650 -12.364 1.00 93.94 93 ARG A CA 1
ATOM 740 C C . ARG A 1 93 ? 7.327 12.036 -13.790 1.00 93.94 93 ARG A C 1
ATOM 742 O O . ARG A 1 93 ? 6.730 11.215 -14.484 1.00 93.94 93 ARG A O 1
ATOM 749 N N . ASP A 1 94 ? 7.744 13.208 -14.263 1.00 93.88 94 ASP A N 1
ATOM 750 C CA . ASP A 1 94 ? 7.526 13.638 -15.650 1.00 93.88 94 ASP A CA 1
ATOM 751 C C . ASP A 1 94 ? 8.222 12.701 -16.647 1.00 93.88 94 ASP A C 1
ATOM 753 O O . ASP A 1 94 ? 7.607 12.237 -17.613 1.00 93.88 94 ASP A O 1
ATOM 757 N N . ALA A 1 95 ? 9.483 12.344 -16.382 1.00 95.50 95 ALA A N 1
ATOM 758 C CA . ALA A 1 95 ? 10.229 11.398 -17.208 1.00 95.50 95 ALA A CA 1
ATOM 759 C C . ALA A 1 95 ? 9.569 10.007 -17.229 1.00 95.50 95 ALA A C 1
ATOM 761 O O . ALA A 1 95 ? 9.428 9.396 -18.291 1.00 95.50 95 ALA A O 1
ATOM 762 N N . SER A 1 96 ? 9.120 9.516 -16.070 1.00 94.38 96 SER A N 1
ATOM 763 C CA . SER A 1 96 ? 8.426 8.231 -15.942 1.00 94.38 96 SER A CA 1
ATOM 764 C C . SER A 1 96 ? 7.097 8.239 -16.691 1.00 94.38 96 SER A C 1
ATOM 766 O O . SER A 1 96 ? 6.790 7.274 -17.389 1.00 94.38 96 SER A O 1
ATOM 768 N N . ARG A 1 97 ? 6.321 9.329 -16.602 1.00 93.88 97 ARG A N 1
ATOM 769 C CA . ARG A 1 97 ? 5.067 9.490 -17.354 1.00 93.88 97 ARG A CA 1
ATOM 770 C C . ARG A 1 97 ? 5.334 9.449 -18.854 1.00 93.88 97 ARG A C 1
ATOM 772 O O . ARG A 1 97 ? 4.692 8.670 -19.547 1.00 93.88 97 ARG A O 1
ATOM 779 N N . GLY A 1 98 ? 6.324 10.199 -19.339 1.00 93.69 98 GLY A N 1
ATOM 780 C CA . GLY A 1 98 ? 6.691 10.212 -20.759 1.00 93.69 98 GLY A CA 1
ATOM 781 C C . GLY A 1 98 ? 7.193 8.868 -21.301 1.00 93.69 98 GLY A C 1
ATOM 782 O O . GLY A 1 98 ? 7.070 8.608 -22.495 1.00 93.69 98 GLY A O 1
ATOM 783 N N . ARG A 1 99 ? 7.753 8.008 -20.442 1.00 93.81 99 ARG A N 1
ATOM 784 C CA . ARG A 1 99 ? 8.262 6.684 -20.830 1.00 93.81 99 ARG A CA 1
ATOM 785 C C . ARG A 1 99 ? 7.214 5.579 -20.750 1.00 93.81 99 ARG A C 1
ATOM 787 O O . ARG A 1 99 ? 7.201 4.693 -21.602 1.00 93.81 99 ARG A O 1
ATOM 794 N N . TRP A 1 100 ? 6.396 5.588 -19.701 1.00 94.12 100 TRP A N 1
ATOM 795 C CA . TRP A 1 100 ? 5.546 4.450 -19.339 1.00 94.12 100 TRP A CA 1
ATOM 796 C C . TRP A 1 100 ? 4.064 4.668 -19.629 1.00 94.12 100 TRP A C 1
ATOM 798 O O . TRP A 1 100 ? 3.306 3.693 -19.606 1.00 94.12 100 TRP A O 1
ATOM 808 N N . LEU A 1 101 ? 3.649 5.907 -19.911 1.00 94.19 101 LEU A N 1
ATOM 809 C CA . LEU A 1 101 ? 2.282 6.227 -20.295 1.00 94.19 101 LEU A CA 1
ATOM 810 C C . LEU A 1 101 ? 2.186 6.591 -21.778 1.00 94.19 101 LEU A C 1
ATOM 812 O O . LEU A 1 101 ? 2.999 7.346 -22.302 1.00 94.19 101 LEU A O 1
ATOM 816 N N . ASP A 1 102 ? 1.136 6.092 -22.419 1.00 91.31 102 ASP A N 1
ATOM 817 C CA . ASP A 1 102 ? 0.692 6.492 -23.750 1.00 91.31 102 ASP A CA 1
ATOM 818 C C . ASP A 1 102 ? -0.759 6.972 -23.643 1.00 91.31 102 ASP A C 1
ATOM 820 O O . ASP A 1 102 ? -1.620 6.251 -23.133 1.00 91.31 102 ASP A O 1
ATOM 824 N N . GLU A 1 103 ? -1.010 8.228 -24.018 1.00 87.69 103 GLU A N 1
ATOM 825 C CA . GLU A 1 103 ? -2.313 8.901 -23.862 1.00 87.69 103 GLU A CA 1
ATOM 826 C C . GLU A 1 103 ? -2.958 8.695 -22.468 1.00 87.69 103 GLU A C 1
ATOM 828 O O . GLU A 1 103 ? -4.155 8.430 -22.339 1.00 87.69 103 GLU A O 1
ATOM 833 N N . GLY A 1 104 ? -2.149 8.776 -21.403 1.00 84.56 104 GLY A N 1
ATOM 834 C CA . GLY A 1 104 ? -2.608 8.637 -20.013 1.00 84.56 104 GLY A CA 1
ATOM 835 C C . GLY A 1 104 ? -2.830 7.194 -19.540 1.00 84.56 104 GLY A C 1
ATOM 836 O O . GLY A 1 104 ? -3.260 6.971 -18.408 1.00 84.56 104 GLY A O 1
ATOM 837 N N . ARG A 1 105 ? -2.524 6.185 -20.366 1.00 91.94 105 ARG A N 1
ATOM 838 C CA . ARG A 1 105 ? -2.655 4.759 -20.024 1.00 91.94 105 ARG A CA 1
ATOM 839 C C . ARG A 1 105 ? -1.288 4.105 -19.909 1.00 91.94 105 ARG A C 1
ATOM 841 O O . ARG A 1 105 ? -0.384 4.423 -20.669 1.00 91.94 105 ARG A O 1
ATOM 848 N N . MET A 1 106 ? -1.140 3.152 -18.990 1.00 92.62 106 MET A N 1
ATOM 849 C CA . MET A 1 106 ? 0.095 2.369 -18.894 1.00 92.62 106 MET A CA 1
ATOM 850 C C . MET A 1 106 ? 0.316 1.569 -20.172 1.00 92.62 106 MET A C 1
ATOM 852 O O . MET A 1 106 ? -0.573 0.824 -20.592 1.00 92.62 106 MET A O 1
ATOM 856 N N . ALA A 1 107 ? 1.532 1.639 -20.714 1.00 85.62 107 ALA A N 1
ATOM 857 C CA . ALA A 1 107 ? 1.954 0.816 -21.845 1.00 85.62 107 ALA A CA 1
ATOM 858 C C . ALA A 1 107 ? 1.814 -0.693 -21.553 1.00 85.62 107 ALA A C 1
ATOM 860 O O . ALA A 1 107 ? 1.581 -1.495 -22.457 1.00 85.62 107 ALA A O 1
ATOM 861 N N . ASN A 1 108 ? 1.910 -1.091 -20.277 1.00 88.19 108 ASN A N 1
ATOM 862 C CA . ASN A 1 108 ? 1.708 -2.463 -19.823 1.00 88.19 108 ASN A CA 1
ATOM 863 C C . ASN A 1 108 ? 0.465 -2.570 -18.944 1.00 88.19 108 ASN A C 1
ATOM 865 O O . ASN A 1 108 ? 0.421 -2.066 -17.824 1.00 88.19 108 ASN A O 1
ATOM 869 N N . THR A 1 109 ? -0.544 -3.277 -19.444 1.00 93.50 109 THR A N 1
ATOM 870 C CA . THR A 1 109 ? -1.840 -3.406 -18.777 1.00 93.50 109 THR A CA 1
ATOM 871 C C . THR A 1 109 ? -1.864 -4.595 -17.814 1.00 93.50 109 THR A C 1
ATOM 873 O O . THR A 1 109 ? -2.435 -5.639 -18.111 1.00 93.50 109 THR A O 1
ATOM 876 N N . THR A 1 110 ? -1.206 -4.450 -16.658 1.00 96.94 110 THR A N 1
ATOM 877 C CA . THR A 1 110 ? -1.139 -5.478 -15.598 1.00 96.94 110 THR A CA 1
ATOM 878 C C . THR A 1 110 ? -1.612 -4.937 -14.247 1.00 96.94 110 THR A C 1
ATOM 880 O O . THR A 1 110 ? -1.579 -3.727 -14.012 1.00 96.94 110 THR A O 1
ATOM 883 N N . GLN A 1 111 ? -2.017 -5.828 -13.328 1.00 97.88 111 GLN A N 1
ATOM 884 C CA . GLN A 1 111 ? -2.392 -5.431 -11.962 1.00 97.88 111 GLN A CA 1
ATOM 885 C C . GLN A 1 111 ? -1.264 -4.644 -11.274 1.00 97.88 111 GLN A C 1
ATOM 887 O O . GLN A 1 111 ? -1.526 -3.599 -10.685 1.00 97.88 111 GLN A O 1
ATOM 892 N N . THR A 1 112 ? -0.010 -5.089 -11.402 1.00 97.38 112 THR A N 1
ATOM 893 C CA . THR A 1 112 ? 1.150 -4.426 -10.787 1.00 97.38 112 THR A CA 1
ATOM 894 C C . THR A 1 112 ? 1.416 -3.046 -11.370 1.00 97.38 112 THR A C 1
ATOM 896 O O . THR A 1 112 ? 1.614 -2.110 -10.601 1.00 97.38 112 THR A O 1
ATOM 899 N N . ALA A 1 113 ? 1.384 -2.883 -12.699 1.00 96.56 113 ALA A N 1
ATOM 900 C CA . ALA A 1 113 ? 1.622 -1.581 -13.323 1.00 96.56 113 ALA A CA 1
ATOM 901 C C . ALA A 1 113 ? 0.605 -0.541 -12.829 1.00 96.56 113 ALA A C 1
ATOM 903 O O .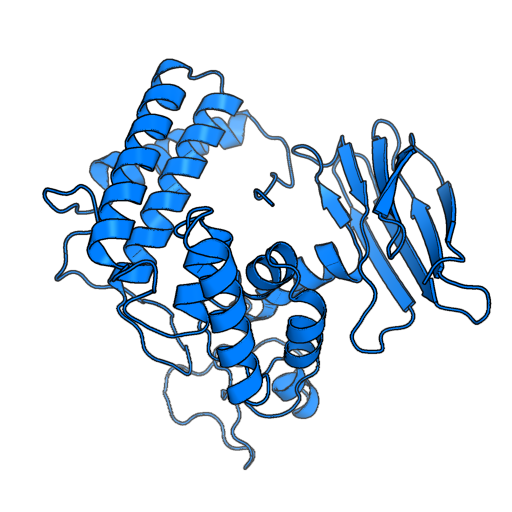 ALA A 1 113 ? 0.980 0.543 -12.386 1.00 96.56 113 ALA A O 1
ATOM 904 N N . TYR A 1 114 ? -0.681 -0.903 -12.817 1.00 97.19 114 TYR A N 1
ATOM 905 C CA . TYR A 1 114 ? -1.736 -0.011 -12.343 1.00 97.19 114 TYR A CA 1
ATOM 906 C C . TYR A 1 114 ? -1.705 0.199 -10.825 1.00 97.19 114 TYR A C 1
ATOM 908 O O . TYR A 1 114 ? -1.910 1.325 -10.377 1.00 97.19 114 TYR A O 1
ATOM 916 N N . ALA A 1 115 ? -1.399 -0.828 -10.028 1.00 96.69 115 ALA A N 1
ATOM 917 C CA . ALA A 1 115 ? -1.235 -0.682 -8.583 1.00 96.69 115 ALA A CA 1
ATOM 918 C C . ALA A 1 115 ? -0.080 0.272 -8.237 1.00 96.69 115 ALA A C 1
ATOM 920 O O . ALA A 1 115 ? -0.276 1.191 -7.443 1.00 96.69 115 ALA A O 1
ATOM 921 N N . LEU A 1 116 ? 1.086 0.109 -8.874 1.00 94.50 116 LEU A N 1
ATOM 922 C CA . LEU A 1 116 ? 2.232 1.009 -8.715 1.00 94.50 116 LEU A CA 1
ATOM 923 C C . LEU A 1 116 ? 1.872 2.432 -9.135 1.00 94.50 116 LEU A C 1
ATOM 925 O O . LEU A 1 116 ? 2.086 3.363 -8.364 1.00 94.50 116 LEU A O 1
ATOM 929 N N . GLY A 1 117 ? 1.269 2.607 -10.313 1.00 94.12 117 GLY A N 1
ATOM 930 C CA . GLY A 1 117 ? 0.902 3.931 -10.808 1.00 94.12 117 GLY A CA 1
ATOM 931 C C . GLY A 1 117 ? -0.124 4.651 -9.931 1.00 94.12 117 GLY A C 1
ATOM 932 O O . GLY A 1 117 ? -0.013 5.855 -9.721 1.00 94.12 117 GLY A O 1
ATOM 933 N N . LEU A 1 118 ? -1.107 3.936 -9.379 1.00 94.94 118 LEU A N 1
ATOM 934 C CA . LEU A 1 118 ? -2.112 4.526 -8.489 1.00 94.94 118 LEU A CA 1
ATOM 935 C C . LEU A 1 118 ? -1.556 4.806 -7.087 1.00 94.94 118 LEU A C 1
ATOM 937 O O . LEU A 1 118 ? -1.968 5.782 -6.466 1.00 94.94 118 LEU A O 1
ATOM 941 N N . TYR A 1 119 ? -0.658 3.957 -6.582 1.00 93.12 119 TYR A N 1
ATOM 942 C CA . TYR A 1 119 ? -0.131 4.070 -5.221 1.00 93.12 119 TYR A CA 1
ATOM 943 C C . TYR A 1 119 ? 1.047 5.043 -5.109 1.00 93.12 119 TYR A C 1
ATOM 945 O O . TYR A 1 119 ? 1.090 5.838 -4.177 1.00 93.12 119 TYR A O 1
ATOM 953 N N . LEU A 1 120 ? 1.979 4.999 -6.062 1.00 89.19 120 LEU A N 1
ATOM 954 C CA . LEU A 1 120 ? 3.157 5.876 -6.120 1.00 89.19 120 LEU A CA 1
ATOM 955 C C . LEU A 1 120 ? 2.878 7.173 -6.892 1.00 89.19 120 LEU A C 1
ATOM 957 O O . LEU A 1 120 ? 3.728 8.048 -6.976 1.00 89.19 120 LEU A O 1
ATOM 961 N N . GLY A 1 121 ? 1.665 7.317 -7.428 1.00 85.12 121 GLY A N 1
ATOM 962 C CA . GLY A 1 121 ? 1.183 8.570 -7.989 1.00 85.12 121 GLY A CA 1
ATOM 963 C C . GLY A 1 121 ? 1.554 8.815 -9.448 1.00 85.12 121 GLY A C 1
ATOM 964 O O . GLY A 1 121 ? 1.434 9.942 -9.886 1.00 85.12 121 GLY A O 1
ATOM 965 N N . LEU A 1 122 ? 1.938 7.824 -10.251 1.00 90.44 122 LEU A N 1
ATOM 966 C CA . LEU A 1 122 ? 2.248 8.062 -11.669 1.00 90.44 122 LEU A CA 1
ATOM 967 C C . LEU A 1 122 ? 1.060 8.631 -12.479 1.00 90.44 122 LEU A C 1
ATOM 969 O O . LEU A 1 122 ? 1.266 9.323 -13.477 1.00 90.44 122 LEU A O 1
ATOM 973 N N . PHE A 1 123 ? -0.179 8.358 -12.056 1.00 92.44 123 PHE A N 1
ATOM 974 C CA . PHE A 1 123 ? -1.383 8.917 -12.676 1.00 92.44 123 PHE A CA 1
ATOM 975 C C . PHE A 1 123 ? -1.781 10.252 -12.042 1.00 92.44 123 PHE A C 1
ATOM 977 O O . PHE A 1 123 ? -2.025 10.336 -10.837 1.00 92.44 123 PHE A O 1
ATOM 984 N N . GLU A 1 124 ? -1.898 11.283 -12.872 1.00 89.44 124 GLU A N 1
ATOM 985 C CA . GLU A 1 124 ? -2.449 12.585 -12.490 1.00 89.44 124 GLU A CA 1
ATOM 986 C C . GLU A 1 124 ? -3.977 12.585 -12.555 1.00 89.44 124 GLU A C 1
ATOM 988 O O . GLU A 1 124 ? -4.581 11.668 -13.111 1.00 89.44 124 GLU A O 1
ATOM 993 N N . ASP A 1 125 ? -4.609 13.637 -12.029 1.00 88.88 125 ASP A N 1
ATOM 994 C CA . ASP A 1 125 ? -6.070 13.765 -11.946 1.00 88.88 125 ASP A CA 1
ATOM 995 C C . ASP A 1 125 ? -6.786 13.501 -13.282 1.00 88.88 125 ASP A C 1
ATOM 997 O O . ASP A 1 125 ? -7.847 12.877 -13.293 1.00 88.88 125 ASP A O 1
ATOM 1001 N N . ALA A 1 126 ? -6.186 13.911 -14.408 1.00 91.06 126 ALA A N 1
ATOM 1002 C CA . ALA A 1 126 ? -6.731 13.693 -15.749 1.00 91.06 126 ALA A CA 1
ATOM 1003 C C . ALA A 1 126 ? -6.816 12.204 -16.144 1.00 91.06 126 ALA A C 1
ATOM 1005 O O . ALA A 1 126 ? -7.768 11.795 -16.808 1.00 91.06 126 ALA A O 1
ATOM 1006 N N . ASP A 1 127 ? -5.856 11.393 -15.696 1.00 92.75 127 ASP A N 1
ATOM 1007 C CA . ASP A 1 127 ? -5.715 9.976 -16.060 1.00 92.75 127 ASP A CA 1
ATOM 1008 C C . ASP A 1 127 ? -6.276 9.045 -14.974 1.00 92.75 127 ASP A C 1
ATOM 1010 O O . ASP A 1 127 ? -6.522 7.849 -15.191 1.00 92.75 127 ASP A O 1
ATOM 1014 N N . ARG A 1 128 ? -6.444 9.583 -13.761 1.00 94.00 128 ARG A N 1
ATOM 1015 C CA . ARG A 1 128 ? -6.636 8.803 -12.544 1.00 94.00 128 ARG A CA 1
ATOM 1016 C C . ARG A 1 128 ? -7.897 7.956 -12.595 1.00 94.00 128 ARG A C 1
ATOM 1018 O O . ARG A 1 128 ? -7.811 6.758 -12.339 1.00 94.00 128 ARG A O 1
ATOM 1025 N N . GLN A 1 129 ? -9.044 8.531 -12.962 1.00 95.88 129 GLN A N 1
ATOM 1026 C CA . GLN A 1 129 ? -10.301 7.775 -12.994 1.00 95.88 129 GLN A CA 1
ATOM 1027 C C . GLN A 1 129 ? -10.265 6.646 -14.031 1.00 95.88 129 GLN A C 1
ATOM 1029 O O . GLN A 1 129 ? -10.644 5.519 -13.724 1.00 95.88 129 GLN A O 1
ATOM 1034 N N . ALA A 1 130 ? -9.758 6.912 -15.239 1.00 96.69 130 ALA A N 1
ATOM 1035 C CA . ALA A 1 130 ? -9.628 5.889 -16.280 1.00 96.69 130 ALA A CA 1
ATOM 1036 C C . ALA A 1 130 ? -8.708 4.738 -15.838 1.00 96.69 130 ALA A C 1
ATOM 1038 O O . ALA A 1 130 ? -8.938 3.569 -16.166 1.00 96.69 130 ALA A O 1
ATOM 1039 N N . SER A 1 131 ? -7.687 5.061 -15.046 1.00 97.12 131 SER A N 1
ATOM 1040 C CA . SER A 1 131 ? -6.758 4.081 -14.492 1.00 97.12 131 SER A CA 1
ATOM 1041 C C . SER A 1 131 ? -7.373 3.236 -13.377 1.00 97.12 131 SER A C 1
ATOM 1043 O O . SER A 1 131 ? -7.128 2.031 -13.324 1.00 97.12 131 SER A O 1
ATOM 1045 N N . ILE A 1 132 ? -8.227 3.832 -12.538 1.00 97.94 132 ILE A N 1
ATOM 1046 C CA . ILE A 1 132 ? -9.032 3.111 -11.541 1.00 97.94 132 ILE A CA 1
ATOM 1047 C C . ILE A 1 132 ? -9.955 2.104 -12.234 1.00 97.94 132 ILE A C 1
ATOM 1049 O O . ILE A 1 132 ? -9.951 0.927 -11.871 1.00 97.94 132 ILE A O 1
ATOM 1053 N N . GLU A 1 133 ? -10.689 2.530 -13.266 1.00 98.06 133 GLU A N 1
ATOM 1054 C CA . GLU A 1 133 ? -11.582 1.625 -14.001 1.00 98.06 133 GLU A CA 1
ATOM 1055 C C . GLU A 1 133 ? -10.816 0.508 -14.710 1.00 98.06 133 GLU A C 1
ATOM 1057 O O . GLU A 1 133 ? -11.262 -0.638 -14.718 1.00 98.06 133 GLU A O 1
ATOM 1062 N N . THR A 1 134 ? -9.627 0.805 -15.245 1.00 97.81 134 THR A N 1
ATOM 1063 C CA . THR A 1 134 ? -8.785 -0.226 -15.863 1.00 97.81 134 THR A CA 1
ATOM 1064 C C . THR A 1 134 ? -8.327 -1.262 -14.833 1.00 97.81 134 THR A C 1
ATOM 1066 O O . THR A 1 134 ? -8.433 -2.457 -15.095 1.00 97.81 134 THR A O 1
ATOM 1069 N N . LEU A 1 135 ? -7.874 -0.847 -13.641 1.00 98.25 135 LEU A N 1
ATOM 1070 C CA . LEU A 1 135 ? -7.505 -1.795 -12.582 1.00 98.25 135 LEU A CA 1
ATOM 1071 C C . LEU A 1 135 ? -8.704 -2.641 -12.137 1.00 98.25 135 LEU A C 1
ATOM 1073 O O . LEU A 1 135 ? -8.575 -3.855 -11.984 1.00 98.25 135 LEU A O 1
ATOM 1077 N N . LYS A 1 136 ? -9.876 -2.019 -11.973 1.00 98.62 136 LYS A N 1
ATOM 1078 C CA . LYS A 1 136 ? -11.121 -2.717 -11.637 1.00 98.62 136 LYS A CA 1
ATOM 1079 C C . LYS A 1 136 ? -11.482 -3.776 -12.681 1.00 98.62 136 LYS A C 1
ATOM 1081 O O . LYS A 1 136 ? -11.828 -4.900 -12.321 1.00 98.62 136 LYS A O 1
ATOM 1086 N N . GLN A 1 137 ? -11.376 -3.433 -13.964 1.00 98.38 137 GLN A N 1
ATOM 1087 C CA . GLN A 1 137 ? -11.616 -4.363 -15.064 1.00 98.38 137 GLN A CA 1
ATOM 1088 C C . GLN A 1 137 ? -10.603 -5.515 -15.046 1.00 98.38 137 GLN A C 1
ATOM 1090 O O . GLN A 1 137 ? -11.012 -6.671 -15.098 1.00 98.38 137 GLN A O 1
ATOM 1095 N N . LEU A 1 138 ? -9.310 -5.219 -14.875 1.00 97.88 138 LEU A N 1
ATOM 1096 C CA . LEU A 1 138 ? -8.247 -6.227 -14.809 1.00 97.88 138 LEU A CA 1
ATOM 1097 C C . LEU A 1 138 ? -8.476 -7.266 -13.707 1.00 97.88 138 LEU A C 1
ATOM 1099 O O . LEU A 1 138 ? -8.261 -8.456 -13.931 1.00 97.88 138 LEU A O 1
ATOM 1103 N N . VAL A 1 139 ? -8.895 -6.842 -12.510 1.00 98.38 139 VAL A N 1
ATOM 1104 C CA . VAL A 1 139 ? -9.158 -7.791 -11.416 1.00 98.38 139 VAL A CA 1
ATOM 1105 C C . VAL A 1 139 ? -10.446 -8.579 -11.652 1.00 98.38 139 VAL A C 1
ATOM 1107 O O . VAL A 1 139 ? -10.470 -9.778 -11.386 1.00 98.38 139 VAL A O 1
ATOM 1110 N N . ALA A 1 140 ? -11.494 -7.948 -12.189 1.00 98.50 140 ALA A N 1
ATOM 1111 C CA . ALA A 1 140 ? -12.775 -8.605 -12.440 1.00 98.50 140 ALA A CA 1
ATOM 1112 C C . ALA A 1 140 ? -12.691 -9.643 -13.571 1.00 98.50 140 ALA A C 1
ATOM 1114 O O . ALA A 1 140 ? -13.212 -10.746 -13.427 1.00 98.50 140 ALA A O 1
ATOM 1115 N N . GLU A 1 141 ? -12.008 -9.320 -14.672 1.00 98.00 141 GLU A N 1
ATOM 1116 C CA . GLU A 1 141 ? -11.798 -10.234 -15.804 1.00 98.00 141 GLU A CA 1
ATOM 1117 C C . GLU A 1 141 ? -10.890 -11.416 -15.446 1.00 98.00 141 GLU A C 1
ATOM 1119 O O . GLU A 1 141 ? -11.001 -12.480 -16.050 1.00 98.00 141 GLU A O 1
ATOM 1124 N N . ASN A 1 142 ? -10.033 -11.257 -14.433 1.00 97.69 142 ASN A N 1
ATOM 1125 C CA . ASN A 1 142 ? -9.175 -12.320 -13.913 1.00 97.69 142 ASN A CA 1
ATOM 1126 C C . ASN A 1 142 ? -9.833 -13.123 -12.772 1.00 97.69 142 ASN A C 1
ATOM 1128 O O . ASN A 1 142 ? -9.129 -13.678 -11.930 1.00 97.69 142 ASN A O 1
ATOM 1132 N N . ASP A 1 143 ? -11.169 -13.154 -12.680 1.00 98.38 143 ASP A N 1
ATOM 1133 C CA . ASP A 1 143 ? -11.920 -13.846 -11.616 1.00 98.38 143 ASP A CA 1
ATOM 1134 C C . ASP A 1 143 ? -11.478 -13.451 -10.186 1.00 98.38 143 ASP A C 1
ATOM 1136 O O . ASP A 1 143 ? -11.546 -14.251 -9.244 1.00 98.38 143 ASP A O 1
ATOM 1140 N N . TYR A 1 144 ? -10.999 -12.216 -10.008 1.00 98.69 144 TYR A N 1
ATOM 1141 C CA . TYR A 1 144 ? -10.408 -11.711 -8.765 1.00 98.69 144 TYR A CA 1
ATOM 1142 C C . TYR A 1 144 ? -9.188 -12.513 -8.270 1.00 98.69 144 TYR A C 1
ATOM 1144 O O . TYR A 1 144 ? -8.856 -12.483 -7.087 1.00 98.69 144 TYR A O 1
ATOM 1152 N N . LEU A 1 145 ? -8.494 -13.229 -9.156 1.00 98.62 145 LEU A N 1
ATOM 1153 C CA . LEU A 1 145 ? -7.206 -13.856 -8.859 1.00 98.62 145 LEU A CA 1
ATOM 1154 C C . LEU A 1 145 ? -6.101 -12.797 -8.807 1.00 98.62 145 LEU A C 1
ATOM 1156 O O . LEU A 1 145 ? -6.098 -11.834 -9.587 1.00 98.62 145 LEU A O 1
ATOM 1160 N N . ILE A 1 146 ? -5.133 -12.992 -7.912 1.00 97.75 146 ILE A N 1
ATOM 1161 C CA . ILE A 1 146 ? -3.973 -12.103 -7.825 1.00 97.75 146 ILE A CA 1
ATOM 1162 C C . ILE A 1 146 ? -3.018 -12.370 -8.985 1.00 97.75 146 ILE A C 1
ATOM 1164 O O . ILE A 1 146 ? -2.652 -13.506 -9.253 1.00 97.75 146 ILE A O 1
ATOM 1168 N N . SER A 1 147 ? -2.595 -11.328 -9.690 1.00 97.50 147 SER A N 1
ATOM 1169 C CA . SER A 1 147 ? -1.644 -11.456 -10.800 1.00 97.50 147 SER A CA 1
ATOM 1170 C C . SER A 1 147 ? -0.365 -10.649 -10.566 1.00 97.50 147 SER A C 1
ATOM 1172 O O . SER A 1 147 ? 0.327 -10.304 -11.523 1.00 97.50 147 SER A O 1
ATOM 1174 N N . THR A 1 148 ? -0.074 -10.323 -9.306 1.00 98.19 148 THR A N 1
ATOM 1175 C CA . THR A 1 148 ? 1.091 -9.544 -8.881 1.00 98.19 148 THR A CA 1
ATOM 1176 C C . THR A 1 148 ? 2.173 -10.435 -8.271 1.00 98.19 148 THR A C 1
ATOM 1178 O O . THR A 1 148 ? 1.885 -11.457 -7.645 1.00 98.19 148 THR A O 1
ATOM 1181 N N . GLY A 1 149 ? 3.427 -10.033 -8.434 1.00 97.94 149 GLY A N 1
ATOM 1182 C CA . GLY A 1 149 ? 4.603 -10.603 -7.781 1.00 97.94 149 GLY A CA 1
ATOM 1183 C C . GLY A 1 149 ? 4.976 -9.824 -6.522 1.00 97.94 149 GLY A C 1
ATOM 1184 O O . GLY A 1 149 ? 4.124 -9.200 -5.882 1.00 97.94 149 GLY A O 1
ATOM 1185 N N . PHE A 1 150 ? 6.243 -9.877 -6.120 1.00 97.50 150 PHE A N 1
ATOM 1186 C CA . PHE A 1 150 ? 6.705 -9.264 -4.868 1.00 97.50 150 PHE A CA 1
ATOM 1187 C C . PHE A 1 150 ? 6.516 -7.741 -4.841 1.00 97.50 150 PHE A C 1
ATOM 1189 O O . PHE A 1 150 ? 6.139 -7.197 -3.801 1.00 97.50 150 PHE A O 1
ATOM 1196 N N . ALA A 1 151 ? 6.737 -7.060 -5.966 1.00 95.25 151 ALA A N 1
ATOM 1197 C CA . ALA A 1 151 ? 6.628 -5.608 -6.046 1.00 95.25 151 ALA A CA 1
ATOM 1198 C C . ALA A 1 151 ? 5.159 -5.165 -5.984 1.00 95.25 151 ALA A C 1
ATOM 1200 O O . ALA A 1 151 ? 4.803 -4.277 -5.212 1.00 95.25 151 ALA A O 1
ATOM 1201 N N . GLY A 1 152 ? 4.280 -5.825 -6.745 1.00 96.88 152 GLY A N 1
ATOM 1202 C CA . GLY A 1 152 ? 2.866 -5.452 -6.803 1.00 96.88 152 GLY A CA 1
ATOM 1203 C C . GLY A 1 152 ? 2.045 -5.880 -5.583 1.00 96.88 152 GLY A C 1
ATOM 1204 O O . GLY A 1 152 ? 1.173 -5.133 -5.139 1.00 96.88 152 GLY A O 1
ATOM 1205 N N . THR A 1 153 ? 2.324 -7.056 -5.006 1.00 98.19 153 THR A N 1
ATOM 1206 C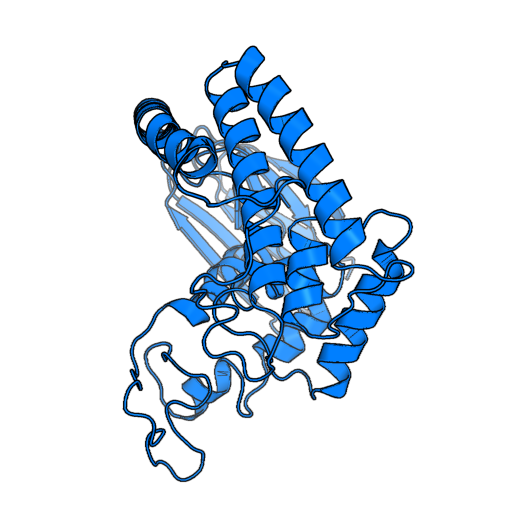 CA . THR A 1 153 ? 1.460 -7.652 -3.963 1.00 98.19 153 THR A CA 1
ATOM 1207 C C . THR A 1 153 ? 1.419 -6.823 -2.685 1.00 98.19 153 THR A C 1
ATOM 1209 O O . THR A 1 153 ? 0.364 -6.699 -2.067 1.00 98.19 153 THR A O 1
ATOM 1212 N N . SER A 1 154 ? 2.544 -6.211 -2.312 1.00 95.00 154 SER A N 1
ATOM 1213 C CA . SER A 1 154 ? 2.610 -5.356 -1.122 1.00 95.00 154 SER A CA 1
ATOM 1214 C C . SER A 1 154 ? 1.793 -4.064 -1.252 1.00 95.00 154 SER A C 1
ATOM 1216 O O . SER A 1 154 ? 1.481 -3.441 -0.244 1.00 95.00 154 SER A O 1
ATOM 1218 N N . LEU A 1 155 ? 1.420 -3.664 -2.474 1.00 95.88 155 LEU A N 1
ATOM 1219 C CA . LEU A 1 155 ? 0.800 -2.366 -2.752 1.00 95.88 155 LEU A CA 1
ATOM 1220 C C . LEU A 1 155 ? -0.639 -2.470 -3.255 1.00 95.88 155 LEU A C 1
ATOM 1222 O O . LEU A 1 155 ? -1.426 -1.559 -3.008 1.00 95.88 155 LEU A O 1
ATOM 1226 N N . ILE A 1 156 ? -1.004 -3.553 -3.948 1.00 98.19 156 ILE A N 1
ATOM 1227 C CA . ILE A 1 156 ? -2.288 -3.664 -4.657 1.00 98.19 156 ILE A CA 1
ATOM 1228 C C . ILE A 1 156 ? -3.503 -3.416 -3.757 1.00 98.19 156 ILE A C 1
ATOM 1230 O O . ILE A 1 156 ? -4.390 -2.656 -4.144 1.00 98.19 156 ILE A O 1
ATOM 1234 N N . GLY A 1 157 ? -3.520 -3.955 -2.535 1.00 98.25 157 GLY A N 1
ATOM 1235 C CA . GLY A 1 157 ? -4.616 -3.715 -1.592 1.00 98.25 157 GLY A CA 1
ATOM 1236 C C . GLY A 1 157 ? -4.753 -2.244 -1.211 1.00 98.25 157 GLY A C 1
ATOM 1237 O O . GLY A 1 157 ? -5.854 -1.690 -1.218 1.00 98.25 157 GLY A O 1
ATOM 1238 N N . HIS A 1 158 ? -3.633 -1.574 -0.934 1.00 97.25 158 HIS A N 1
ATOM 1239 C CA . HIS A 1 158 ? -3.629 -0.155 -0.585 1.00 97.25 158 HIS A CA 1
ATOM 1240 C C . HIS A 1 158 ? -3.970 0.734 -1.788 1.00 97.25 158 HIS A C 1
ATOM 1242 O O . HIS A 1 158 ? -4.699 1.714 -1.633 1.00 97.25 158 HIS A O 1
ATOM 1248 N N . ALA A 1 159 ? -3.495 0.375 -2.985 1.00 97.56 159 ALA A N 1
ATOM 1249 C CA . ALA A 1 159 ? -3.822 1.054 -4.235 1.00 97.56 159 ALA A CA 1
ATOM 1250 C C . ALA A 1 159 ? -5.328 0.985 -4.525 1.00 97.56 159 ALA A C 1
ATOM 1252 O O . ALA A 1 159 ? -5.957 2.010 -4.782 1.00 97.56 159 ALA A O 1
ATOM 1253 N N . MET A 1 160 ? -5.916 -0.213 -4.426 1.00 98.56 160 MET A N 1
ATOM 1254 C CA . MET A 1 160 ? -7.348 -0.435 -4.628 1.00 98.56 160 MET A CA 1
ATOM 1255 C C . MET A 1 160 ? -8.182 0.271 -3.560 1.00 98.56 160 MET A C 1
ATOM 1257 O O . MET A 1 160 ? -9.139 0.962 -3.900 1.00 98.56 160 MET A O 1
ATOM 1261 N N . HIS A 1 161 ? -7.795 0.186 -2.287 1.00 97.75 161 HIS A N 1
ATOM 1262 C CA . HIS A 1 161 ? -8.482 0.893 -1.206 1.00 97.75 161 HIS A CA 1
ATOM 1263 C C . HIS A 1 161 ? -8.477 2.418 -1.419 1.00 97.75 161 HIS A C 1
ATOM 1265 O O . HIS A 1 161 ? -9.535 3.046 -1.424 1.00 97.75 161 HIS A O 1
ATOM 1271 N N . GLY A 1 162 ? -7.311 3.012 -1.702 1.00 95.69 162 GLY A N 1
ATOM 1272 C CA . GLY A 1 162 ? -7.182 4.444 -2.004 1.00 95.69 162 GLY A CA 1
ATOM 1273 C C . GLY A 1 162 ? -7.837 4.882 -3.323 1.00 95.69 162 GLY A C 1
ATOM 1274 O O . GLY A 1 162 ? -7.958 6.078 -3.582 1.00 95.69 162 GLY A O 1
ATOM 1275 N N . ALA A 1 163 ? -8.248 3.930 -4.162 1.00 96.75 163 ALA A N 1
ATOM 1276 C CA . ALA A 1 163 ? -9.009 4.137 -5.390 1.00 96.75 163 ALA A CA 1
ATOM 1277 C C . ALA A 1 163 ? -10.524 3.907 -5.216 1.00 96.75 163 ALA A C 1
ATOM 1279 O O . ALA A 1 163 ? -11.261 3.982 -6.195 1.00 96.75 163 ALA A O 1
ATOM 1280 N N . GLY A 1 164 ? -11.002 3.606 -4.002 1.00 96.75 164 GLY A N 1
ATOM 1281 C CA . GLY A 1 164 ? -12.414 3.288 -3.760 1.00 96.75 164 GLY A CA 1
ATOM 1282 C C . GLY A 1 164 ? -12.835 1.890 -4.233 1.00 96.75 164 GLY A C 1
ATOM 1283 O O . GLY A 1 164 ? -14.023 1.617 -4.354 1.00 96.75 164 GLY A O 1
ATOM 1284 N N . LEU A 1 165 ? -11.880 0.990 -4.479 1.00 98.44 165 LEU A N 1
ATOM 1285 C CA . LEU A 1 165 ? -12.090 -0.392 -4.932 1.00 98.44 165 LEU A CA 1
ATOM 1286 C C . LEU A 1 165 ? -11.952 -1.415 -3.788 1.00 98.44 165 LEU A C 1
ATOM 1288 O O . LEU A 1 165 ? -11.547 -2.557 -4.007 1.00 98.44 165 LEU A O 1
ATOM 1292 N N . THR A 1 166 ? -12.264 -1.016 -2.552 1.00 98.31 166 THR A N 1
ATOM 1293 C CA . THR A 1 166 ? -12.146 -1.874 -1.358 1.00 98.31 166 THR A CA 1
ATOM 1294 C C . THR A 1 166 ? -12.954 -3.169 -1.491 1.00 98.31 166 THR A C 1
ATOM 1296 O O . THR A 1 166 ? -12.440 -4.243 -1.184 1.00 98.31 166 THR A O 1
ATOM 1299 N N . ASP A 1 167 ? -14.181 -3.098 -2.014 1.00 98.31 167 ASP A N 1
ATOM 1300 C CA . ASP A 1 167 ? -15.037 -4.275 -2.217 1.00 98.31 167 ASP A CA 1
ATOM 1301 C C . ASP A 1 167 ? -14.450 -5.265 -3.227 1.00 98.31 167 ASP A C 1
ATOM 1303 O O . ASP A 1 167 ? -14.545 -6.480 -3.047 1.00 98.31 167 ASP A O 1
ATOM 1307 N N . ASP A 1 168 ? -13.822 -4.762 -4.291 1.00 98.75 168 ASP A N 1
ATOM 1308 C CA . ASP A 1 168 ? -13.151 -5.609 -5.272 1.00 98.75 168 ASP A CA 1
ATOM 1309 C C . ASP A 1 168 ? -11.898 -6.260 -4.669 1.00 98.75 168 ASP A C 1
ATOM 1311 O O . ASP A 1 168 ? -11.658 -7.443 -4.908 1.00 98.75 168 ASP A O 1
ATOM 1315 N N . PHE A 1 169 ? -11.154 -5.556 -3.808 1.00 98.81 169 PHE A N 1
ATOM 1316 C CA . PHE A 1 169 ? -10.029 -6.167 -3.098 1.00 98.81 169 PHE A CA 1
ATOM 1317 C C . PHE A 1 169 ? -10.479 -7.224 -2.079 1.00 98.81 169 PHE A C 1
ATOM 1319 O O . PHE A 1 169 ? -9.832 -8.261 -1.963 1.00 98.81 169 PHE A O 1
ATOM 1326 N N . TYR A 1 170 ? -11.622 -7.046 -1.404 1.00 98.88 170 TYR A N 1
ATOM 1327 C CA . TYR A 1 170 ? -12.202 -8.102 -0.565 1.00 98.88 170 TYR A CA 1
ATOM 1328 C C . TYR A 1 170 ? -12.505 -9.378 -1.361 1.00 98.88 170 TYR A C 1
ATOM 1330 O O . TYR A 1 170 ? -12.238 -10.477 -0.875 1.00 98.88 170 TYR A O 1
ATOM 1338 N N . LYS A 1 171 ? -13.008 -9.264 -2.598 1.00 98.81 171 LYS A N 1
ATOM 1339 C CA . LYS A 1 171 ? -13.214 -10.435 -3.472 1.00 98.81 171 LYS A CA 1
ATOM 1340 C C . LYS A 1 171 ? -11.892 -11.137 -3.798 1.00 98.81 171 LYS A C 1
ATOM 1342 O O . LYS A 1 171 ? -11.863 -12.364 -3.814 1.00 98.81 171 LYS A O 1
ATOM 1347 N N . MET A 1 172 ? -10.807 -10.382 -3.999 1.00 98.81 172 MET A N 1
ATOM 1348 C CA . MET A 1 172 ? -9.468 -10.954 -4.200 1.00 98.81 172 MET A CA 1
ATOM 1349 C C . MET A 1 172 ? -8.938 -11.642 -2.939 1.00 98.81 172 MET A C 1
ATOM 1351 O O . MET A 1 172 ? -8.465 -12.776 -3.000 1.00 98.81 172 MET A O 1
ATOM 1355 N N . LEU A 1 173 ? -9.058 -10.982 -1.783 1.00 98.69 173 LEU A N 1
ATOM 1356 C CA . LEU A 1 173 ? -8.629 -11.505 -0.484 1.00 98.69 173 LEU A CA 1
ATOM 1357 C C . LEU A 1 173 ? -9.322 -12.835 -0.151 1.00 98.69 173 LEU A C 1
ATOM 1359 O O . LEU A 1 173 ? -8.696 -13.735 0.405 1.00 98.69 173 LEU A O 1
ATOM 1363 N N . LEU A 1 174 ? -10.601 -12.963 -0.514 1.00 98.56 174 LEU A N 1
ATOM 1364 C CA . LEU A 1 174 ? -11.440 -14.128 -0.222 1.00 98.56 174 LEU A CA 1
ATOM 1365 C C . LEU A 1 174 ? -11.434 -15.201 -1.326 1.00 98.56 174 LEU A C 1
ATOM 1367 O O . LEU A 1 174 ? -12.091 -16.236 -1.184 1.00 98.56 174 LEU A O 1
ATOM 1371 N N . GLN A 1 175 ? -10.690 -15.001 -2.416 1.00 98.38 175 GLN A N 1
ATOM 1372 C CA . GLN A 1 175 ? -10.537 -16.000 -3.472 1.00 98.38 175 GLN A CA 1
ATOM 1373 C C . GLN A 1 175 ? -9.795 -17.239 -2.943 1.00 98.38 175 GLN A C 1
ATOM 1375 O O . GLN A 1 175 ? -8.833 -17.130 -2.188 1.00 98.38 175 GLN A O 1
ATOM 1380 N N . THR A 1 176 ? -10.196 -18.437 -3.375 1.00 97.94 176 THR A N 1
ATOM 1381 C CA . THR A 1 176 ? -9.627 -19.726 -2.913 1.00 97.94 176 THR A CA 1
ATOM 1382 C C . THR A 1 176 ? -8.996 -20.568 -4.026 1.00 97.94 176 THR A C 1
ATOM 1384 O O . THR A 1 176 ? -8.450 -21.642 -3.761 1.00 97.94 176 THR A O 1
ATOM 1387 N N . LYS A 1 177 ? -9.099 -20.120 -5.280 1.00 97.81 177 LYS A N 1
ATOM 1388 C CA . LYS A 1 177 ? -8.403 -20.699 -6.435 1.00 97.81 177 LYS A CA 1
ATOM 1389 C C . LYS A 1 177 ? -6.975 -20.139 -6.527 1.00 97.81 177 LYS A C 1
ATOM 1391 O O . LYS A 1 177 ? -6.745 -18.994 -6.166 1.00 97.81 177 LYS A O 1
ATOM 1396 N N . ASN A 1 178 ? -6.039 -20.930 -7.049 1.00 96.38 178 ASN A N 1
ATOM 1397 C CA . ASN A 1 178 ? -4.691 -20.462 -7.380 1.00 96.38 178 ASN A CA 1
ATOM 1398 C C . ASN A 1 178 ? -4.739 -19.512 -8.592 1.00 96.38 178 ASN A C 1
ATOM 1400 O O . ASN A 1 178 ? -5.377 -19.886 -9.583 1.00 96.38 178 ASN A O 1
ATOM 1404 N N . PRO A 1 179 ? -4.055 -18.354 -8.573 1.00 97.56 179 PRO A N 1
ATOM 1405 C CA . PRO A 1 179 ? -3.327 -17.731 -7.453 1.00 97.56 179 PRO A CA 1
ATOM 1406 C C . PRO A 1 179 ? -4.222 -16.934 -6.486 1.00 97.56 179 PRO A C 1
ATOM 1408 O O . PRO A 1 179 ? -4.989 -16.062 -6.900 1.00 97.56 179 PRO A O 1
ATOM 1411 N N . SER A 1 180 ? -4.094 -17.202 -5.179 1.00 98.44 180 SER A N 1
ATOM 1412 C CA . SER A 1 180 ? -4.688 -16.401 -4.095 1.00 98.44 180 SER A CA 1
ATOM 1413 C C . SER A 1 180 ? -4.072 -16.733 -2.727 1.00 98.44 180 SER A C 1
ATOM 1415 O O . SER A 1 180 ? -3.434 -17.771 -2.558 1.00 98.44 180 SER A O 1
ATOM 1417 N N . TRP A 1 181 ? -4.306 -15.895 -1.711 1.00 98.69 181 TRP A N 1
ATOM 1418 C CA . TRP A 1 181 ? -3.857 -16.181 -0.340 1.00 98.69 181 TRP A CA 1
ATOM 1419 C C . TRP A 1 181 ? -4.586 -17.368 0.299 1.00 98.69 181 TRP A C 1
ATOM 1421 O O . TRP A 1 181 ? -3.949 -18.224 0.915 1.00 98.69 181 TRP A O 1
ATOM 1431 N N . LEU A 1 182 ? -5.914 -17.463 0.154 1.00 98.44 182 LEU A N 1
ATOM 1432 C CA . LEU A 1 182 ? -6.674 -18.562 0.766 1.00 98.44 182 LEU A CA 1
ATOM 1433 C C . LEU A 1 182 ? -6.523 -19.889 0.016 1.00 98.44 182 LEU A C 1
ATOM 1435 O O . LEU A 1 182 ? -6.910 -20.925 0.557 1.00 98.44 182 LEU A O 1
ATOM 1439 N N . TYR A 1 183 ? -5.918 -19.899 -1.176 1.00 98.38 183 TYR A N 1
ATOM 1440 C CA . TYR A 1 183 ? -5.446 -21.135 -1.797 1.00 98.38 183 TYR A CA 1
ATOM 1441 C C . TYR A 1 183 ? -4.435 -21.855 -0.890 1.00 98.38 183 TYR A C 1
ATOM 1443 O O . TYR A 1 183 ? -4.586 -23.053 -0.650 1.00 98.38 183 TYR A O 1
ATOM 1451 N N . TYR A 1 184 ? -3.484 -21.123 -0.292 1.00 97.31 184 TYR A N 1
ATOM 1452 C CA . TYR A 1 184 ? -2.538 -21.682 0.682 1.00 97.31 184 TYR A CA 1
ATOM 1453 C C . TYR A 1 184 ? -3.278 -22.307 1.867 1.00 97.31 184 TYR A C 1
ATOM 1455 O O . TYR A 1 184 ? -3.058 -23.466 2.221 1.00 97.31 184 TYR A O 1
ATOM 1463 N N . VAL A 1 185 ? -4.213 -21.554 2.451 1.00 97.44 185 VAL A N 1
ATOM 1464 C CA . VAL A 1 185 ? -4.987 -21.985 3.624 1.00 97.44 185 VAL A CA 1
ATOM 1465 C C . VAL A 1 185 ? -5.812 -23.236 3.310 1.00 97.44 185 VAL A C 1
ATOM 1467 O O . VAL A 1 185 ? -5.816 -24.184 4.092 1.00 97.44 185 VAL A O 1
ATOM 1470 N N . LYS A 1 186 ? -6.452 -23.291 2.135 1.00 97.25 186 LYS A N 1
ATOM 1471 C CA . LYS A 1 186 ? -7.220 -24.457 1.668 1.00 97.25 186 LYS A CA 1
ATOM 1472 C C . LYS A 1 186 ? -6.361 -25.720 1.540 1.00 97.25 186 LYS A C 1
ATOM 1474 O O . LYS A 1 186 ? -6.878 -26.827 1.671 1.00 97.25 186 LYS A O 1
ATOM 1479 N N . LEU A 1 187 ? -5.063 -25.555 1.304 1.00 96.50 187 LEU A N 1
ATOM 1480 C CA . LEU A 1 187 ? -4.078 -26.633 1.228 1.00 96.50 187 LEU A CA 1
ATOM 1481 C C . LEU A 1 187 ? -3.371 -26.906 2.565 1.00 96.50 187 LEU A C 1
ATOM 1483 O O . LEU A 1 187 ? -2.361 -27.604 2.594 1.00 96.50 187 LEU A O 1
ATOM 1487 N N . ASN A 1 188 ? -3.926 -26.414 3.676 1.00 96.31 188 ASN A N 1
ATOM 1488 C CA . ASN A 1 188 ? -3.399 -26.570 5.034 1.00 96.31 188 AS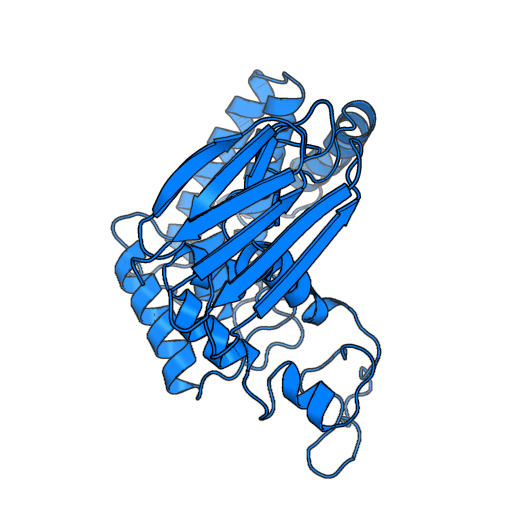N A CA 1
ATOM 1489 C C . ASN A 1 188 ? -2.033 -25.900 5.261 1.00 96.31 188 ASN A C 1
ATOM 1491 O O . ASN A 1 188 ? -1.275 -26.322 6.137 1.00 96.31 188 ASN A O 1
ATOM 1495 N N . ALA A 1 189 ? -1.705 -24.855 4.497 1.00 97.50 189 ALA A N 1
ATOM 1496 C CA . ALA A 1 189 ? -0.533 -24.038 4.780 1.00 97.50 189 ALA A CA 1
ATOM 1497 C C . ALA A 1 189 ? -0.638 -23.387 6.167 1.00 97.50 189 ALA A C 1
ATOM 1499 O O . ALA A 1 189 ? -1.669 -22.814 6.516 1.00 97.50 189 ALA A O 1
ATOM 1500 N N . THR A 1 190 ? 0.456 -23.408 6.926 1.00 97.75 190 THR A N 1
ATOM 1501 C CA . THR A 1 190 ? 0.585 -22.700 8.215 1.00 97.75 190 THR A CA 1
ATOM 1502 C C . THR A 1 190 ? 1.507 -21.480 8.130 1.00 97.75 190 THR A C 1
ATOM 1504 O O . THR A 1 190 ? 1.761 -20.819 9.131 1.00 97.75 190 THR A O 1
ATOM 1507 N N . THR A 1 191 ? 2.029 -21.202 6.937 1.00 98.44 191 THR A N 1
ATOM 1508 C CA . THR A 1 191 ? 2.940 -20.105 6.584 1.00 98.44 191 THR A CA 1
ATOM 1509 C C . THR A 1 191 ? 2.621 -19.637 5.166 1.00 98.44 191 THR A C 1
ATOM 1511 O O . THR A 1 191 ? 2.080 -20.405 4.371 1.00 98.44 191 THR A O 1
ATOM 1514 N N . THR A 1 192 ? 2.956 -18.392 4.823 1.00 98.31 192 THR A N 1
ATOM 1515 C CA . THR A 1 192 ? 2.918 -17.935 3.425 1.00 98.31 192 THR A CA 1
ATOM 1516 C C . THR A 1 192 ? 4.064 -18.555 2.630 1.00 98.31 192 THR A C 1
ATOM 1518 O O . THR A 1 192 ? 5.127 -18.853 3.180 1.00 98.31 192 THR A O 1
ATOM 1521 N N . TRP A 1 193 ? 3.842 -18.791 1.339 1.00 98.12 193 TRP A N 1
ATOM 1522 C CA . TRP A 1 193 ? 4.793 -19.471 0.460 1.00 98.12 193 TRP A CA 1
ATOM 1523 C C . TRP A 1 193 ? 5.537 -18.486 -0.440 1.00 98.12 193 TRP A C 1
ATOM 1525 O O . TRP A 1 193 ? 5.121 -17.341 -0.605 1.00 98.12 193 TRP A O 1
ATOM 1535 N N . GLU A 1 194 ? 6.656 -18.933 -1.005 1.00 97.88 194 GLU A N 1
ATOM 1536 C CA . GLU A 1 194 ? 7.445 -18.141 -1.952 1.00 97.88 194 GLU A CA 1
ATOM 1537 C C . GLU A 1 194 ? 6.703 -17.914 -3.267 1.00 97.88 194 GLU A C 1
ATOM 1539 O O . GLU A 1 194 ? 6.725 -16.801 -3.783 1.00 97.88 194 GLU A O 1
ATOM 1544 N N . ARG A 1 195 ? 6.014 -18.941 -3.780 1.00 97.56 195 ARG A N 1
ATOM 1545 C CA . ARG A 1 195 ? 5.223 -18.887 -5.011 1.00 97.56 195 ARG A CA 1
ATOM 1546 C C . ARG A 1 195 ? 3.740 -19.035 -4.705 1.00 97.56 195 ARG A C 1
ATOM 1548 O O . ARG A 1 195 ? 3.361 -19.810 -3.824 1.00 97.56 195 ARG A O 1
ATOM 1555 N N . TRP A 1 196 ? 2.908 -18.393 -5.527 1.00 97.69 196 TRP A N 1
ATOM 1556 C CA . TRP A 1 196 ? 1.456 -18.612 -5.535 1.00 97.69 196 TRP A CA 1
ATOM 1557 C C . TRP A 1 196 ? 1.071 -20.078 -5.739 1.00 97.69 196 TRP A C 1
ATOM 1559 O O . TRP A 1 196 ? 0.066 -20.546 -5.208 1.00 97.69 196 TRP A O 1
ATOM 1569 N N . ASP A 1 197 ? 1.920 -20.820 -6.441 1.00 96.56 197 ASP A N 1
ATOM 1570 C CA . ASP A 1 197 ? 1.736 -22.215 -6.795 1.00 96.56 197 ASP A CA 1
ATOM 1571 C C . ASP A 1 197 ? 2.840 -23.125 -6.229 1.00 96.56 197 ASP A C 1
ATOM 1573 O O . ASP A 1 197 ? 3.123 -24.162 -6.823 1.00 96.56 197 ASP A O 1
ATOM 1577 N N . SER A 1 198 ? 3.450 -22.785 -5.074 1.00 96.75 198 SER A N 1
ATOM 1578 C CA . SER A 1 198 ? 4.466 -23.652 -4.433 1.00 96.75 198 SER A CA 1
ATOM 1579 C C . SER A 1 198 ? 3.968 -25.095 -4.252 1.00 96.75 198 SER A C 1
ATOM 1581 O O . SER A 1 198 ? 4.757 -26.029 -4.388 1.00 96.75 198 SER A O 1
ATOM 1583 N N . LEU A 1 199 ? 2.664 -25.282 -3.995 1.00 96.50 199 LEU A N 1
ATOM 1584 C CA . LEU A 1 199 ? 1.968 -26.563 -4.148 1.00 96.50 199 LEU A CA 1
ATOM 1585 C C . LEU A 1 199 ? 0.968 -26.485 -5.304 1.00 96.50 199 LEU A C 1
ATOM 1587 O O . LEU A 1 199 ? 0.114 -25.593 -5.343 1.00 96.50 199 LEU A O 1
ATOM 1591 N N . LEU A 1 200 ? 1.034 -27.456 -6.208 1.00 94.38 200 LEU A N 1
ATOM 1592 C CA . LEU A 1 200 ? 0.113 -27.598 -7.327 1.00 94.38 200 LEU A CA 1
ATOM 1593 C C . LEU A 1 200 ? -1.197 -28.285 -6.891 1.00 94.38 200 LEU A C 1
ATOM 1595 O O . LEU A 1 200 ? -1.230 -28.970 -5.864 1.00 94.38 200 LEU A O 1
ATOM 1599 N N . PRO A 1 201 ? -2.291 -28.159 -7.671 1.00 89.19 201 PRO A N 1
ATOM 1600 C CA . PRO A 1 201 ? -3.579 -28.770 -7.328 1.00 89.19 201 PRO A CA 1
ATOM 1601 C C . PRO A 1 201 ? -3.556 -30.301 -7.193 1.00 89.19 201 PRO A C 1
ATOM 1603 O O . PRO A 1 201 ? -4.438 -30.865 -6.550 1.00 89.19 201 PRO A O 1
ATOM 1606 N N . ASP A 1 202 ? -2.572 -30.974 -7.797 1.00 92.25 202 ASP A N 1
ATOM 1607 C CA . ASP A 1 202 ? -2.369 -32.425 -7.697 1.00 92.25 202 ASP A CA 1
ATOM 1608 C C . ASP A 1 202 ? -1.589 -32.853 -6.436 1.00 92.25 202 ASP A C 1
ATOM 1610 O O . ASP A 1 202 ? -1.383 -34.045 -6.210 1.00 92.25 202 ASP A O 1
ATOM 1614 N N . GLY A 1 203 ? -1.181 -31.891 -5.600 1.00 91.56 203 GLY A N 1
ATOM 1615 C CA . GLY A 1 203 ? -0.429 -32.110 -4.367 1.00 91.56 203 GLY A CA 1
ATOM 1616 C C . GLY A 1 203 ? 1.082 -32.240 -4.564 1.00 91.56 203 GLY A C 1
ATOM 1617 O O . GLY A 1 203 ? 1.797 -32.450 -3.584 1.00 91.56 203 GLY A O 1
ATOM 1618 N N . SER A 1 204 ? 1.587 -32.113 -5.793 1.00 94.88 204 SER A N 1
ATOM 1619 C CA . SER A 1 204 ? 3.024 -32.021 -6.047 1.00 94.88 204 SER A CA 1
ATOM 1620 C C . SER A 1 204 ? 3.553 -30.613 -5.746 1.00 94.88 204 SER A C 1
ATOM 1622 O O . SER A 1 204 ? 2.829 -29.619 -5.831 1.00 94.88 204 SER A O 1
ATOM 1624 N N . ALA A 1 205 ? 4.822 -30.519 -5.344 1.00 95.81 205 ALA A N 1
ATOM 1625 C CA . ALA A 1 205 ? 5.505 -29.234 -5.233 1.00 95.81 205 ALA A CA 1
ATOM 1626 C C . ALA A 1 205 ? 5.782 -28.664 -6.630 1.00 95.81 205 ALA A C 1
ATOM 1628 O O . ALA A 1 205 ? 5.975 -29.425 -7.582 1.00 95.81 205 ALA A O 1
ATOM 1629 N N . ASN A 1 206 ? 5.848 -27.336 -6.738 1.00 95.12 206 ASN A N 1
ATOM 1630 C CA . ASN A 1 206 ? 6.293 -26.680 -7.962 1.00 95.12 206 ASN A CA 1
ATOM 1631 C C . ASN A 1 206 ? 7.660 -27.263 -8.394 1.00 95.12 206 ASN A C 1
ATOM 1633 O O . ASN A 1 206 ? 8.562 -27.372 -7.559 1.00 95.12 206 ASN A O 1
ATOM 1637 N N . PRO A 1 207 ? 7.820 -27.684 -9.663 1.00 91.88 207 PRO A N 1
ATOM 1638 C CA . PRO A 1 207 ? 9.025 -28.375 -10.121 1.00 91.88 207 PRO A CA 1
ATOM 1639 C C . PRO A 1 207 ? 10.254 -27.462 -10.242 1.00 91.88 207 PRO A C 1
ATOM 1641 O O . PRO A 1 207 ? 11.359 -27.963 -10.456 1.00 91.88 207 PRO A O 1
ATOM 1644 N N . ASP A 1 208 ? 10.083 -26.142 -10.141 1.00 90.06 208 ASP A N 1
ATOM 1645 C CA . ASP A 1 208 ? 11.192 -25.195 -10.109 1.00 90.06 208 ASP A CA 1
ATOM 1646 C C . ASP A 1 208 ? 12.030 -25.384 -8.830 1.00 90.06 208 ASP A C 1
ATOM 1648 O O . ASP A 1 208 ? 11.501 -25.564 -7.728 1.00 90.06 208 ASP A O 1
ATOM 1652 N N . MET A 1 209 ? 13.358 -25.334 -8.972 1.00 81.25 209 MET A N 1
ATOM 1653 C CA . MET A 1 209 ? 14.292 -25.556 -7.864 1.00 81.25 209 MET A CA 1
ATOM 1654 C C . MET A 1 209 ? 14.189 -24.491 -6.764 1.00 81.25 209 MET A C 1
ATOM 1656 O O . MET A 1 209 ? 14.615 -24.745 -5.638 1.00 81.25 209 MET A O 1
ATOM 1660 N N . MET A 1 210 ? 13.638 -23.313 -7.067 1.00 91.06 210 MET A N 1
ATOM 1661 C CA . MET A 1 210 ? 13.401 -22.254 -6.088 1.00 91.06 210 MET A CA 1
ATOM 1662 C C . MET A 1 210 ? 11.940 -22.281 -5.619 1.00 91.06 210 MET A C 1
ATOM 1664 O O . MET A 1 210 ? 11.106 -21.535 -6.137 1.00 91.06 210 MET A O 1
ATOM 1668 N N . THR A 1 211 ? 11.644 -23.189 -4.683 1.00 94.81 211 THR A N 1
ATOM 1669 C CA . THR A 1 211 ? 10.308 -23.374 -4.098 1.00 94.81 211 THR A CA 1
ATOM 1670 C C . THR A 1 211 ? 10.392 -23.523 -2.577 1.00 94.81 211 THR A C 1
ATOM 1672 O O . THR A 1 211 ? 10.704 -24.594 -2.053 1.00 94.81 211 THR A O 1
ATOM 1675 N N . SER A 1 212 ? 10.081 -22.447 -1.853 1.00 96.62 212 SER A N 1
ATOM 1676 C CA . SER A 1 212 ? 9.930 -22.426 -0.394 1.00 96.62 212 SER A CA 1
ATOM 1677 C C . SER A 1 212 ? 8.460 -22.359 0.043 1.00 96.62 212 SER A C 1
ATOM 1679 O O . SER A 1 212 ? 7.627 -21.660 -0.541 1.00 96.62 212 SER A O 1
ATOM 1681 N N . PHE A 1 213 ? 8.151 -23.062 1.135 1.00 97.75 213 PHE A N 1
ATOM 1682 C CA . PHE A 1 213 ? 6.852 -23.050 1.821 1.00 97.75 213 PHE A CA 1
ATOM 1683 C C . PHE A 1 213 ? 6.825 -22.101 3.030 1.00 97.75 213 PHE A C 1
ATOM 1685 O O . PHE A 1 213 ? 5.890 -22.133 3.827 1.00 97.75 213 PHE A O 1
ATOM 1692 N N . ASN A 1 214 ? 7.855 -21.273 3.209 1.00 98.12 214 ASN A N 1
ATOM 1693 C CA . ASN A 1 214 ? 7.932 -20.321 4.312 1.00 98.12 214 ASN A CA 1
ATOM 1694 C C . ASN A 1 214 ? 8.652 -19.045 3.857 1.00 98.12 214 ASN A C 1
ATOM 1696 O O . ASN A 1 214 ? 9.868 -18.917 4.004 1.00 98.12 214 ASN A O 1
ATOM 1700 N N . HIS A 1 215 ? 7.898 -18.130 3.246 1.00 97.88 215 HIS A N 1
ATOM 1701 C CA . HIS A 1 215 ? 8.389 -16.853 2.734 1.00 97.88 215 HIS A CA 1
ATOM 1702 C C . HIS A 1 215 ? 7.364 -15.749 3.014 1.00 97.88 215 HIS A C 1
ATOM 1704 O O . HIS A 1 215 ? 6.192 -15.880 2.663 1.00 97.88 215 HIS A O 1
ATOM 1710 N N . TYR A 1 216 ? 7.777 -14.650 3.648 1.00 97.62 216 TYR A N 1
ATOM 1711 C CA . TYR A 1 216 ? 6.843 -13.639 4.166 1.00 97.62 216 TYR A CA 1
ATOM 1712 C C . TYR A 1 216 ? 6.342 -12.638 3.113 1.00 97.62 216 TYR A C 1
ATOM 1714 O O . TYR A 1 216 ? 5.399 -11.910 3.398 1.00 97.62 216 TYR A O 1
ATOM 1722 N N . SER A 1 217 ? 6.950 -12.570 1.920 1.00 96.88 217 SER A N 1
ATOM 1723 C CA . SER A 1 217 ? 6.665 -11.529 0.911 1.00 96.88 217 SER A CA 1
ATOM 1724 C C . SER A 1 217 ? 5.174 -11.357 0.619 1.00 96.88 217 SER A C 1
ATOM 1726 O O . SER A 1 217 ? 4.650 -10.247 0.691 1.00 96.88 217 SER A O 1
ATOM 1728 N N . PHE A 1 218 ? 4.458 -12.454 0.359 1.00 98.12 218 PHE A N 1
ATOM 1729 C CA . PHE A 1 218 ? 3.012 -12.415 0.114 1.00 98.12 218 PHE A CA 1
ATOM 1730 C C . PHE A 1 218 ? 2.174 -12.280 1.393 1.00 98.12 218 PHE A C 1
ATOM 1732 O O . PHE A 1 218 ? 0.988 -11.976 1.317 1.00 98.12 218 PHE A O 1
ATOM 1739 N N . GLY A 1 219 ? 2.788 -12.421 2.569 1.00 98.19 219 GLY A N 1
ATOM 1740 C CA . GLY A 1 219 ? 2.202 -12.058 3.861 1.00 98.19 219 GLY A CA 1
ATOM 1741 C C . GLY A 1 219 ? 2.088 -10.548 4.090 1.00 98.19 219 GLY A C 1
ATOM 1742 O O . GLY A 1 219 ? 1.435 -10.140 5.046 1.00 98.19 219 GLY A O 1
ATOM 1743 N N . SER A 1 220 ? 2.647 -9.715 3.202 1.00 97.75 220 SER A N 1
ATOM 1744 C CA . SER A 1 220 ? 2.483 -8.250 3.222 1.00 97.75 220 SER A CA 1
ATOM 1745 C C . SER A 1 220 ? 1.020 -7.787 3.233 1.00 97.75 220 SER A C 1
ATOM 1747 O O . SER A 1 220 ? 0.729 -6.734 3.791 1.00 97.75 220 SER A O 1
ATOM 1749 N N . VAL A 1 221 ? 0.082 -8.603 2.730 1.00 98.38 221 VAL A N 1
ATOM 1750 C CA . VAL A 1 221 ? -1.370 -8.342 2.809 1.00 98.38 221 VAL A CA 1
ATOM 1751 C C . VAL A 1 221 ? -1.875 -8.117 4.241 1.00 98.38 221 VAL A C 1
ATOM 1753 O O . VAL A 1 221 ? -2.891 -7.454 4.440 1.00 98.38 221 VAL A O 1
ATOM 1756 N N . ALA A 1 222 ? -1.162 -8.630 5.249 1.00 97.62 222 ALA A N 1
ATOM 1757 C CA . ALA A 1 222 ? -1.515 -8.429 6.648 1.00 97.62 222 ALA A CA 1
ATOM 1758 C C . ALA A 1 222 ? -1.528 -6.942 7.044 1.00 97.62 222 ALA A C 1
ATOM 1760 O O . ALA A 1 222 ? -2.352 -6.557 7.869 1.00 97.62 222 ALA A O 1
ATOM 1761 N N . ASP A 1 223 ? -0.680 -6.098 6.443 1.00 96.56 223 ASP A N 1
ATOM 1762 C CA . ASP A 1 223 ? -0.695 -4.651 6.701 1.00 96.56 223 ASP A CA 1
ATOM 1763 C C . ASP A 1 223 ? -2.031 -4.023 6.280 1.00 96.56 223 ASP A C 1
ATOM 1765 O O . ASP A 1 223 ? -2.685 -3.333 7.064 1.00 96.56 223 ASP A O 1
ATOM 1769 N N . TRP A 1 224 ? -2.521 -4.375 5.087 1.00 98.12 224 TRP A N 1
ATOM 1770 C CA . TRP A 1 224 ? -3.852 -3.979 4.631 1.00 98.12 224 TRP A CA 1
ATOM 1771 C C . TRP A 1 224 ? -4.956 -4.491 5.560 1.00 98.12 224 TRP A C 1
ATOM 1773 O O . TRP A 1 224 ? -5.882 -3.751 5.887 1.00 98.12 224 TRP A O 1
ATOM 1783 N N . MET A 1 225 ? -4.857 -5.736 6.037 1.00 98.56 225 MET A N 1
ATOM 1784 C CA . MET A 1 225 ? -5.835 -6.287 6.979 1.00 98.56 225 MET A CA 1
ATOM 1785 C C . MET A 1 225 ? -5.862 -5.495 8.292 1.00 98.56 225 MET A C 1
ATOM 1787 O O . MET A 1 225 ? -6.939 -5.157 8.776 1.00 98.56 225 MET A O 1
ATOM 1791 N N . HIS A 1 226 ? -4.707 -5.141 8.858 1.00 98.06 226 HIS A N 1
ATOM 1792 C CA . HIS A 1 226 ? -4.649 -4.333 10.078 1.00 98.06 226 HIS A CA 1
ATOM 1793 C C . HIS A 1 226 ? -5.168 -2.905 9.857 1.00 98.06 226 HIS A C 1
ATOM 1795 O O . HIS A 1 226 ? -5.956 -2.408 10.665 1.00 98.06 226 HIS A O 1
ATOM 1801 N N . GLY A 1 227 ? -4.766 -2.269 8.753 1.00 97.00 227 GLY A N 1
ATOM 1802 C CA . GLY A 1 227 ? -5.107 -0.882 8.441 1.00 97.00 227 GLY A CA 1
ATOM 1803 C C . GLY A 1 227 ? -6.547 -0.671 7.979 1.00 97.00 227 GLY A C 1
ATOM 1804 O O . GLY A 1 227 ? -7.140 0.348 8.314 1.00 97.00 227 GLY A O 1
ATOM 1805 N N . VAL A 1 228 ? -7.129 -1.628 7.251 1.00 98.12 228 VAL A N 1
ATOM 1806 C CA . VAL A 1 228 ? -8.455 -1.487 6.621 1.00 98.12 228 VAL A CA 1
ATOM 1807 C C . VAL A 1 228 ? -9.520 -2.311 7.338 1.00 98.12 228 VAL A C 1
ATOM 1809 O O . VAL A 1 228 ? -10.546 -1.756 7.725 1.00 98.12 228 VAL A O 1
ATOM 1812 N N . ILE A 1 229 ? -9.283 -3.605 7.586 1.00 98.56 229 ILE A N 1
ATOM 1813 C CA . ILE A 1 229 ? -10.238 -4.430 8.351 1.00 98.56 229 ILE A CA 1
ATOM 1814 C C . ILE A 1 229 ? -10.190 -4.013 9.822 1.00 98.56 229 ILE A C 1
ATOM 1816 O O . ILE A 1 229 ? -11.211 -3.676 10.411 1.00 98.56 229 ILE A O 1
ATOM 1820 N N . GLY A 1 230 ? -8.996 -3.990 10.420 1.00 98.19 230 GLY A N 1
ATOM 1821 C CA . GLY A 1 230 ? -8.794 -3.511 11.789 1.00 98.19 230 GLY A CA 1
ATOM 1822 C C . GLY A 1 230 ? -8.987 -2.000 11.930 1.00 98.19 230 GLY A C 1
ATOM 1823 O O . GLY A 1 230 ? -9.315 -1.520 13.017 1.00 98.19 230 GLY A O 1
ATOM 1824 N N . GLY A 1 231 ? -8.821 -1.254 10.837 1.00 97.88 231 GLY A N 1
ATOM 1825 C CA . GLY A 1 231 ? -8.968 0.194 10.812 1.00 97.88 231 GLY A CA 1
ATOM 1826 C C . GLY A 1 231 ? -7.825 0.951 11.482 1.00 97.88 231 GLY A C 1
ATOM 1827 O O . GLY A 1 231 ? -8.018 2.123 11.761 1.00 97.88 231 GLY A O 1
ATOM 1828 N N . LEU A 1 232 ? -6.695 0.319 11.816 1.00 97.56 232 LEU A N 1
ATOM 1829 C CA . LEU A 1 232 ? -5.630 0.926 12.622 1.00 97.56 232 LEU A CA 1
ATOM 1830 C C . LEU A 1 232 ? -4.488 1.453 11.753 1.00 97.56 232 LEU A C 1
ATOM 1832 O O . LEU A 1 232 ? -3.748 0.664 11.170 1.00 97.56 232 LEU A O 1
ATOM 1836 N N . ALA A 1 233 ? -4.271 2.768 11.752 1.00 96.38 233 ALA A N 1
ATOM 1837 C CA . ALA A 1 233 ? -3.112 3.382 11.109 1.00 96.38 233 ALA A CA 1
ATOM 1838 C C . ALA A 1 233 ? -2.490 4.493 11.980 1.00 96.38 233 ALA A C 1
ATOM 1840 O O . ALA A 1 233 ? -3.195 5.157 12.746 1.00 96.38 233 ALA A O 1
ATOM 1841 N N . PRO A 1 234 ? -1.171 4.736 11.883 1.00 95.88 234 PRO A N 1
ATOM 1842 C CA . PRO A 1 234 ? -0.560 5.895 12.520 1.00 95.88 234 PRO A CA 1
ATOM 1843 C C . PRO A 1 234 ? -0.974 7.179 11.784 1.00 95.88 234 PRO A C 1
ATOM 1845 O O . PRO A 1 234 ? -0.745 7.313 10.585 1.00 95.88 234 PRO A O 1
ATOM 1848 N N . GLY A 1 235 ? -1.557 8.136 12.510 1.00 95.44 235 GLY A N 1
ATOM 1849 C CA . GLY A 1 235 ? -1.876 9.478 11.998 1.00 95.44 235 GLY A CA 1
ATOM 1850 C C . GLY A 1 235 ? -0.709 10.458 12.086 1.00 95.44 235 GLY A C 1
ATOM 1851 O O . GLY A 1 235 ? -0.702 11.491 11.424 1.00 95.44 235 GLY A O 1
ATOM 1852 N N . GLU A 1 236 ? 0.292 10.126 12.898 1.00 92.81 236 GLU A N 1
ATOM 1853 C CA . GLU A 1 236 ? 1.619 10.734 12.880 1.00 92.81 236 GLU A CA 1
ATOM 1854 C C . GLU A 1 236 ? 2.670 9.677 13.260 1.00 92.81 236 GLU A C 1
ATOM 1856 O O . GLU A 1 236 ? 2.313 8.653 13.865 1.00 92.81 236 GLU A O 1
ATOM 1861 N N . PRO A 1 237 ? 3.957 9.895 12.924 1.00 92.00 237 PRO A N 1
ATOM 1862 C CA . PRO A 1 237 ? 5.023 8.969 13.274 1.00 92.00 237 PRO A CA 1
ATOM 1863 C C . PRO A 1 237 ? 4.982 8.535 14.746 1.00 92.00 237 PRO A C 1
ATOM 1865 O O . PRO A 1 237 ? 4.869 9.359 15.653 1.00 92.00 237 PRO A O 1
ATOM 1868 N N . GLY A 1 238 ? 5.076 7.227 14.994 1.00 93.69 238 GLY A N 1
ATOM 1869 C CA . GLY A 1 238 ? 5.094 6.661 16.348 1.00 93.69 238 GLY A CA 1
ATOM 1870 C C . GLY A 1 238 ? 3.747 6.541 17.058 1.00 93.69 238 GLY A C 1
ATOM 1871 O O . GLY A 1 238 ? 3.752 6.219 18.244 1.00 93.69 238 GLY A O 1
ATOM 1872 N N . TRP A 1 239 ? 2.619 6.745 16.366 1.00 96.38 239 TRP A N 1
ATOM 1873 C CA . TRP A 1 239 ? 1.259 6.512 16.888 1.00 96.38 239 TRP A CA 1
ATOM 1874 C C . TRP A 1 239 ? 0.794 7.451 18.009 1.00 96.38 239 TRP A C 1
ATOM 1876 O O . TRP A 1 239 ? -0.153 7.142 18.730 1.00 96.38 239 TRP A O 1
ATOM 1886 N N . LYS A 1 240 ? 1.417 8.621 18.157 1.00 95.81 240 LYS A N 1
ATOM 1887 C CA . LYS A 1 240 ? 0.948 9.634 19.115 1.00 95.81 240 LYS A CA 1
ATOM 1888 C C . LYS A 1 240 ? -0.400 10.249 18.686 1.00 95.81 240 LYS A C 1
ATOM 1890 O O . LYS A 1 240 ? -1.263 10.525 19.527 1.00 95.81 240 LYS A O 1
ATOM 1895 N N . ARG A 1 241 ? -0.625 10.342 17.375 1.00 97.31 241 ARG A N 1
ATOM 1896 C CA . ARG A 1 241 ? -1.928 10.488 16.721 1.00 97.31 241 ARG A CA 1
ATOM 1897 C C . ARG A 1 241 ? -2.239 9.203 15.964 1.00 97.31 241 ARG A C 1
ATOM 1899 O O . ARG A 1 241 ? -1.380 8.661 15.270 1.00 97.31 241 ARG A O 1
ATOM 1906 N N . ILE A 1 242 ? -3.462 8.720 16.118 1.00 98.31 242 ILE A N 1
ATOM 1907 C CA . ILE A 1 242 ? -3.934 7.438 15.593 1.00 98.31 242 ILE A CA 1
ATOM 1908 C C . ILE A 1 242 ? -5.093 7.718 14.642 1.00 98.31 242 ILE A C 1
ATOM 1910 O O . ILE A 1 242 ? -6.018 8.440 15.007 1.00 98.31 242 ILE A O 1
ATOM 1914 N N . GLU A 1 243 ? -5.071 7.126 13.459 1.00 98.12 243 GLU A N 1
ATOM 1915 C CA . GLU A 1 243 ? -6.226 7.074 12.569 1.00 98.12 243 GLU A CA 1
ATOM 1916 C C . GLU A 1 243 ? -6.955 5.748 12.796 1.00 98.12 243 GLU A C 1
ATOM 1918 O O . GLU A 1 243 ? -6.345 4.675 12.793 1.00 98.12 243 GLU A O 1
ATOM 1923 N N . ILE A 1 244 ? -8.263 5.837 13.040 1.00 98.50 244 ILE A N 1
ATOM 1924 C CA . ILE A 1 244 ? -9.144 4.691 13.250 1.00 98.50 244 ILE A CA 1
ATOM 1925 C C . ILE A 1 244 ? -10.266 4.747 12.223 1.00 98.50 244 ILE A C 1
ATOM 1927 O O . ILE A 1 244 ? -11.208 5.520 12.376 1.00 98.50 244 ILE A O 1
ATOM 1931 N N . SER A 1 245 ? -10.176 3.932 11.178 1.00 97.69 245 SER A N 1
ATOM 1932 C CA . SER A 1 245 ? -11.124 3.950 10.060 1.00 97.69 245 SER A CA 1
ATOM 1933 C C . SER A 1 245 ? -11.378 2.541 9.511 1.00 97.69 245 SER A C 1
ATOM 1935 O O . SER A 1 245 ? -10.943 2.234 8.400 1.00 97.69 245 SER A O 1
ATOM 1937 N N . PRO A 1 246 ? -12.047 1.655 10.274 1.00 97.81 246 PRO A N 1
ATOM 1938 C CA . PRO A 1 246 ? -12.377 0.320 9.787 1.00 97.81 246 PRO A CA 1
ATOM 1939 C C . PRO A 1 246 ? -13.335 0.401 8.595 1.00 97.81 246 PRO A C 1
ATOM 1941 O O . PRO A 1 246 ? -14.276 1.198 8.593 1.00 97.81 246 PRO A O 1
ATOM 1944 N N . VAL A 1 247 ? -13.123 -0.462 7.605 1.00 97.56 247 VAL A N 1
ATOM 1945 C CA . VAL A 1 247 ? -13.985 -0.575 6.423 1.00 97.56 247 VAL A CA 1
ATOM 1946 C C . VAL A 1 247 ? -14.518 -2.001 6.332 1.00 97.56 247 VAL A C 1
ATOM 1948 O O . VAL A 1 247 ? -13.855 -2.859 5.745 1.00 97.56 247 VAL A O 1
ATOM 1951 N N . PRO A 1 248 ? -15.691 -2.289 6.924 1.00 97.19 248 PRO A N 1
ATOM 1952 C CA . PRO A 1 248 ? -16.323 -3.597 6.803 1.00 97.19 248 PRO A CA 1
ATOM 1953 C C . PRO A 1 248 ? -16.607 -3.964 5.345 1.00 97.19 248 PRO A C 1
ATOM 1955 O O . PRO A 1 248 ? -16.900 -3.098 4.524 1.00 97.19 248 PRO A O 1
ATOM 1958 N N . GLY A 1 249 ? -16.540 -5.253 5.022 1.00 97.00 249 GLY A N 1
ATOM 1959 C CA . GLY A 1 249 ? -16.782 -5.742 3.669 1.00 97.00 249 GLY A CA 1
ATOM 1960 C C . GLY A 1 249 ? -16.475 -7.229 3.527 1.00 97.00 249 GLY A C 1
ATOM 1961 O O . GLY A 1 249 ? -16.126 -7.906 4.495 1.00 97.00 249 GLY A O 1
ATOM 1962 N N . GLY A 1 250 ? -16.673 -7.772 2.324 1.00 96.81 250 GLY A N 1
ATOM 1963 C CA . GLY A 1 250 ? -16.381 -9.182 2.034 1.00 96.81 250 GLY A CA 1
ATOM 1964 C C . GLY A 1 250 ? -17.210 -10.200 2.835 1.00 96.81 250 GLY A C 1
ATOM 1965 O O . GLY A 1 250 ? -16.840 -11.365 2.914 1.00 96.81 250 GLY A O 1
ATOM 1966 N N . GLY A 1 251 ? -18.316 -9.782 3.459 1.00 96.69 251 GLY A N 1
ATOM 1967 C CA . GLY A 1 251 ? -19.096 -10.637 4.361 1.00 96.69 251 GLY A CA 1
ATOM 1968 C C . GLY A 1 251 ? -18.470 -10.833 5.748 1.00 96.69 251 GLY A C 1
ATOM 1969 O O . GLY A 1 251 ? -18.970 -11.644 6.522 1.00 96.69 251 GLY A O 1
ATOM 1970 N N . ILE A 1 252 ? -17.403 -10.098 6.080 1.00 97.62 252 ILE A N 1
ATOM 1971 C CA . ILE A 1 252 ? -16.854 -10.044 7.436 1.00 97.62 252 ILE A CA 1
ATOM 1972 C C . ILE A 1 252 ? -17.769 -9.147 8.273 1.00 97.62 252 ILE A C 1
ATOM 1974 O O . ILE A 1 252 ? -17.909 -7.958 7.990 1.00 97.62 252 ILE A O 1
ATOM 1978 N N . THR A 1 253 ? -18.400 -9.725 9.292 1.00 97.62 253 THR A N 1
ATOM 1979 C CA . THR A 1 253 ? -19.355 -9.026 10.166 1.00 97.62 253 THR A CA 1
ATOM 1980 C C . THR A 1 253 ? -18.758 -8.612 11.502 1.00 97.62 253 THR A C 1
ATOM 1982 O O . THR A 1 253 ? -19.383 -7.849 12.223 1.00 97.62 253 THR A O 1
ATOM 1985 N N . GLU A 1 254 ? -17.562 -9.083 11.845 1.00 98.56 254 GLU A N 1
ATOM 1986 C CA . GLU A 1 254 ? -16.832 -8.646 13.031 1.00 98.56 254 GLU A CA 1
ATOM 1987 C C . GLU A 1 254 ? -15.321 -8.739 12.811 1.00 98.56 254 GLU A C 1
ATOM 1989 O O . GLU A 1 254 ? -14.838 -9.623 12.100 1.00 98.56 254 GLU A O 1
ATOM 1994 N N . ALA A 1 255 ? -14.566 -7.842 13.444 1.00 98.62 255 ALA A N 1
ATOM 1995 C CA . ALA A 1 255 ? -13.116 -7.954 13.538 1.00 98.62 255 ALA A CA 1
ATOM 1996 C C . ALA A 1 255 ? -12.578 -7.271 14.799 1.00 98.62 255 ALA A C 1
ATOM 1998 O O . ALA A 1 255 ? -13.179 -6.351 15.359 1.00 98.62 255 ALA A O 1
ATOM 1999 N N . GLU A 1 256 ? -11.406 -7.720 15.239 1.00 98.62 256 GLU A N 1
ATOM 2000 C CA . GLU A 1 256 ? -10.684 -7.172 16.381 1.00 98.62 256 GLU A CA 1
ATOM 2001 C C . GLU A 1 256 ? -9.202 -7.050 16.018 1.00 98.62 256 GLU A C 1
ATOM 2003 O O . GLU A 1 256 ? -8.600 -8.008 15.534 1.00 98.62 256 GLU A O 1
ATOM 2008 N N . ALA A 1 257 ? -8.612 -5.878 16.248 1.00 98.31 257 ALA A N 1
ATOM 2009 C CA . ALA A 1 257 ? -7.194 -5.629 16.023 1.00 98.31 257 ALA A CA 1
ATOM 2010 C C . ALA A 1 257 ? -6.582 -4.934 17.240 1.00 98.31 257 ALA A C 1
ATOM 2012 O O . ALA A 1 257 ? -7.205 -4.083 17.875 1.00 98.31 257 ALA A O 1
ATOM 2013 N N . THR A 1 258 ? -5.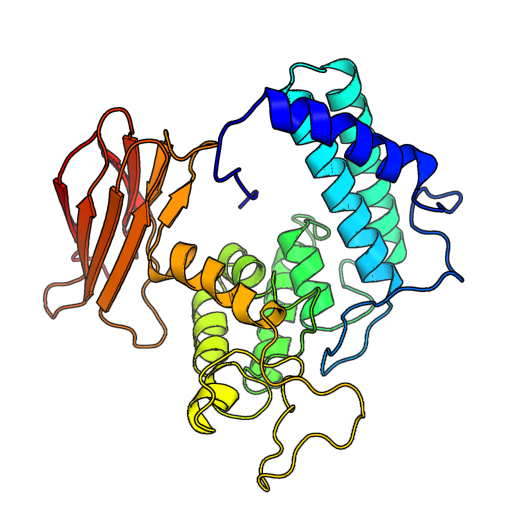355 -5.319 17.588 1.00 98.38 258 THR A N 1
ATOM 2014 C CA . THR A 1 258 ? -4.585 -4.703 18.673 1.00 98.38 258 THR A CA 1
ATOM 2015 C C . THR A 1 258 ? -3.172 -4.422 18.187 1.00 98.38 258 THR A C 1
ATOM 2017 O O . THR A 1 258 ? -2.521 -5.308 17.637 1.00 98.38 258 THR A O 1
ATOM 2020 N N . PHE A 1 259 ? -2.691 -3.205 18.417 1.00 97.81 259 PHE A N 1
ATOM 2021 C CA . PHE A 1 259 ? -1.320 -2.796 18.148 1.00 97.81 259 PHE A CA 1
ATOM 2022 C C . PHE A 1 259 ? -0.673 -2.264 19.429 1.00 97.81 259 PHE A C 1
ATOM 2024 O O . PHE A 1 259 ? -1.253 -1.437 20.132 1.00 97.81 259 PHE A O 1
ATOM 2031 N N . VAL A 1 260 ? 0.539 -2.727 19.738 1.00 97.12 260 VAL A N 1
ATOM 2032 C CA . VAL A 1 260 ? 1.308 -2.258 20.899 1.00 97.12 260 VAL A CA 1
ATOM 2033 C C . VAL A 1 260 ? 2.263 -1.162 20.435 1.00 97.12 260 VAL A C 1
ATOM 2035 O O . VAL A 1 260 ? 3.308 -1.443 19.853 1.00 97.12 260 VAL A O 1
ATOM 2038 N N . SER A 1 261 ? 1.894 0.094 20.680 1.00 95.56 261 SER A N 1
ATOM 2039 C CA . SER A 1 261 ? 2.724 1.251 20.332 1.00 95.56 261 SER A CA 1
ATOM 2040 C C . SER A 1 261 ? 3.717 1.603 21.444 1.00 95.56 261 SER A C 1
ATOM 2042 O O . SER A 1 261 ? 3.657 1.061 22.550 1.00 95.56 261 SER A O 1
ATOM 2044 N N . GLY A 1 262 ? 4.579 2.596 21.193 1.00 93.62 262 GLY A N 1
ATOM 2045 C CA . GLY A 1 262 ? 5.433 3.183 22.233 1.00 93.62 262 GLY A CA 1
ATOM 2046 C C . GLY A 1 262 ? 4.658 3.845 23.384 1.00 93.62 262 GLY A C 1
ATOM 2047 O O . GLY A 1 262 ? 5.229 4.068 24.449 1.00 93.62 262 GLY A O 1
ATOM 2048 N N . TYR A 1 263 ? 3.365 4.128 23.195 1.00 96.69 263 TYR A N 1
ATOM 2049 C CA . TYR A 1 263 ? 2.485 4.724 24.206 1.00 96.69 263 TYR A CA 1
ATOM 2050 C C . TYR A 1 263 ? 1.621 3.691 24.948 1.00 96.69 263 TYR A C 1
ATOM 2052 O O . TYR A 1 263 ? 1.026 4.018 25.975 1.00 96.69 263 TYR A O 1
ATOM 2060 N N . GLY A 1 264 ? 1.563 2.448 24.460 1.00 97.25 264 GLY A N 1
ATOM 2061 C CA . GLY A 1 264 ? 0.722 1.375 24.990 1.00 97.25 264 GLY A CA 1
ATOM 2062 C C . GLY A 1 264 ? -0.188 0.756 23.930 1.00 97.25 264 GLY A C 1
ATOM 2063 O O . GLY A 1 264 ? -0.041 1.010 22.730 1.00 97.25 264 GLY A O 1
ATOM 2064 N N . GLU A 1 265 ? -1.124 -0.076 24.384 1.00 98.06 265 GLU A N 1
ATOM 2065 C CA . GLU A 1 265 ? -2.052 -0.800 23.513 1.00 98.06 265 GLU A CA 1
ATOM 2066 C C . GLU A 1 265 ? -3.090 0.128 22.874 1.00 98.06 265 GLU A C 1
ATOM 2068 O O . GLU A 1 265 ? -3.782 0.890 23.554 1.00 98.06 265 GLU A O 1
ATOM 2073 N N . ILE A 1 266 ? -3.217 0.003 21.556 1.00 98.44 266 ILE A N 1
ATOM 2074 C CA . ILE A 1 266 ? -4.275 0.572 20.730 1.00 98.44 266 ILE A CA 1
ATOM 2075 C C . ILE A 1 266 ? -5.138 -0.596 20.278 1.00 98.44 266 ILE A C 1
ATOM 2077 O O . ILE A 1 266 ? -4.616 -1.560 19.718 1.00 98.44 266 ILE A O 1
ATOM 2081 N N . LYS A 1 267 ? -6.446 -0.530 20.514 1.00 98.62 267 LYS A N 1
ATOM 2082 C CA . LYS A 1 267 ? -7.356 -1.629 20.178 1.00 98.62 267 LYS A CA 1
ATOM 2083 C C . LYS A 1 267 ? -8.582 -1.128 19.443 1.00 98.62 267 LYS A C 1
ATOM 2085 O O . LYS A 1 267 ? -9.185 -0.143 19.864 1.00 98.62 267 LYS A O 1
ATOM 2090 N N . THR A 1 268 ? -8.983 -1.857 18.413 1.00 98.62 268 THR A N 1
ATOM 2091 C CA . THR A 1 268 ? -10.281 -1.731 17.753 1.00 98.62 268 THR A CA 1
ATOM 2092 C C . THR A 1 268 ? -11.014 -3.058 17.837 1.00 98.62 268 THR A C 1
ATOM 2094 O O . THR A 1 268 ? -10.424 -4.133 17.727 1.00 98.62 268 THR A O 1
ATOM 2097 N N . LYS A 1 269 ? -12.321 -2.987 18.057 1.00 98.69 269 LYS A N 1
ATOM 2098 C CA . LYS A 1 269 ? -13.228 -4.122 17.930 1.00 98.69 269 LYS A CA 1
ATOM 2099 C C . LYS A 1 269 ? -14.520 -3.626 17.327 1.00 98.69 269 LYS A C 1
ATOM 2101 O O . LYS A 1 269 ? -15.128 -2.731 17.909 1.00 98.69 269 LYS A O 1
ATOM 2106 N N . TRP A 1 270 ? -14.944 -4.200 16.215 1.00 98.56 270 TRP A N 1
ATOM 2107 C CA . TRP A 1 270 ? -16.217 -3.844 15.611 1.00 98.56 270 TRP A CA 1
ATOM 2108 C C . TRP A 1 270 ? -17.064 -5.063 15.273 1.00 98.56 270 TRP A C 1
ATOM 2110 O O . TRP A 1 270 ? -16.531 -6.150 15.050 1.00 98.56 270 TRP A O 1
ATOM 2120 N N . SER A 1 271 ? -18.377 -4.852 15.251 1.00 98.38 271 SER A N 1
ATOM 2121 C CA . SER A 1 271 ? -19.390 -5.807 14.800 1.00 98.38 271 SER A CA 1
ATOM 2122 C C . SER A 1 271 ? -20.462 -5.088 13.977 1.00 98.38 271 SER A C 1
ATOM 2124 O O . SER A 1 271 ? -20.724 -3.900 14.170 1.00 98.38 271 SER A O 1
ATOM 2126 N N . ILE A 1 272 ? -21.067 -5.809 13.038 1.00 96.62 272 ILE A N 1
ATOM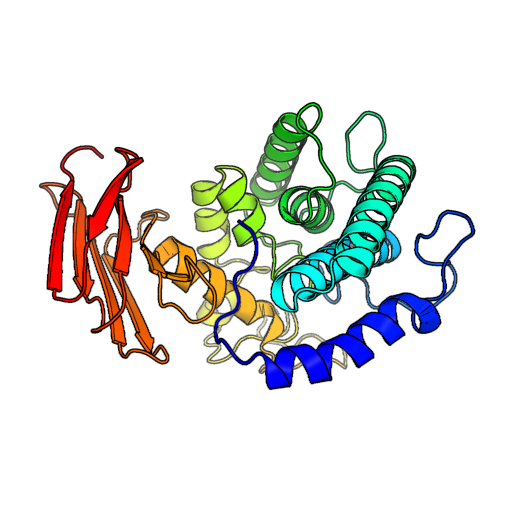 2127 C CA . ILE A 1 272 ? -22.296 -5.425 12.345 1.00 96.62 272 ILE A CA 1
ATOM 2128 C C . ILE A 1 272 ? -23.402 -6.328 12.879 1.00 96.62 272 ILE A C 1
ATOM 2130 O O . ILE A 1 272 ? -23.345 -7.548 12.717 1.00 96.62 272 ILE A O 1
ATOM 2134 N N . GLU A 1 273 ? -24.390 -5.713 13.514 1.00 92.81 273 GLU A N 1
ATOM 2135 C CA . GLU A 1 273 ? -25.565 -6.363 14.094 1.00 92.81 273 GLU A CA 1
ATOM 2136 C C . GLU A 1 273 ? -26.841 -5.797 13.444 1.00 92.81 273 GLU A C 1
ATOM 2138 O O . GLU A 1 273 ? -26.777 -4.898 12.601 1.00 92.81 273 GLU A O 1
ATOM 2143 N N . ASP A 1 274 ? -28.014 -6.318 13.814 1.00 89.38 274 ASP A N 1
ATOM 2144 C CA . ASP A 1 274 ? -29.300 -5.908 13.221 1.00 89.38 274 ASP A CA 1
ATOM 2145 C C . ASP A 1 274 ? -29.606 -4.408 13.408 1.00 89.38 274 ASP A C 1
ATOM 2147 O O . ASP A 1 274 ? -30.341 -3.815 12.618 1.00 89.38 274 ASP A O 1
ATOM 2151 N N . ASP A 1 275 ? -29.059 -3.789 14.457 1.00 89.56 275 ASP A N 1
ATOM 2152 C CA . ASP A 1 275 ? -29.221 -2.371 14.785 1.00 89.56 275 ASP A CA 1
ATOM 2153 C C . ASP A 1 275 ? -28.071 -1.486 14.267 1.00 89.56 275 ASP A C 1
ATOM 2155 O O . ASP A 1 275 ? -28.031 -0.294 14.579 1.00 89.56 275 ASP A O 1
ATOM 2159 N N . GLY A 1 276 ? -27.153 -2.040 13.469 1.00 92.31 276 GLY A N 1
ATOM 2160 C CA . GLY A 1 276 ? -26.114 -1.299 12.758 1.00 92.31 276 GLY A CA 1
ATOM 2161 C C . GLY A 1 276 ? -24.683 -1.670 13.148 1.00 92.31 276 GLY A C 1
ATOM 2162 O O . GLY A 1 276 ? -24.386 -2.766 13.621 1.00 92.31 276 GLY A O 1
ATOM 2163 N N . PHE A 1 277 ? -23.764 -0.740 12.891 1.00 96.25 277 PHE A N 1
ATOM 2164 C CA . PHE A 1 277 ? -22.330 -0.913 13.100 1.00 96.25 277 PHE A CA 1
ATOM 2165 C C . PHE A 1 277 ? -21.903 -0.443 14.494 1.00 96.25 277 PHE A C 1
ATOM 2167 O O . PHE A 1 277 ? -22.098 0.721 14.856 1.00 96.25 277 PHE A O 1
ATOM 2174 N N . HIS A 1 278 ? -21.239 -1.316 15.247 1.00 97.62 278 HIS A N 1
ATOM 2175 C CA . HIS A 1 278 ? -20.700 -1.044 16.580 1.00 97.62 278 HIS A CA 1
ATOM 2176 C C . HIS A 1 278 ? -19.180 -1.028 16.544 1.00 97.62 278 HIS A C 1
ATOM 2178 O O . HIS A 1 278 ? -18.568 -1.941 16.003 1.00 97.62 278 HIS A O 1
ATOM 2184 N N . LEU A 1 279 ? -18.557 -0.030 17.171 1.00 98.44 279 LEU A N 1
ATOM 2185 C CA . LEU A 1 279 ? -17.102 0.083 17.271 1.00 98.44 279 LEU A CA 1
ATOM 2186 C C . LEU A 1 279 ? -16.676 0.421 18.701 1.00 98.44 279 LEU A C 1
ATOM 2188 O O . LEU A 1 279 ? -17.027 1.466 19.247 1.00 98.44 279 LEU A O 1
ATOM 2192 N N . GLY A 1 280 ? -15.868 -0.452 19.293 1.00 98.56 280 GLY A N 1
ATOM 2193 C CA . GLY A 1 280 ? -15.100 -0.207 20.505 1.00 98.56 280 GLY A CA 1
ATOM 2194 C C . GLY A 1 280 ? -13.662 0.183 20.175 1.00 98.56 280 GLY A C 1
ATOM 2195 O O . GLY A 1 280 ? -13.005 -0.476 19.370 1.00 98.56 280 GLY A O 1
ATOM 2196 N N . VAL A 1 281 ? -13.165 1.230 20.831 1.00 98.69 281 VAL A N 1
ATOM 2197 C CA . VAL A 1 281 ? -11.799 1.741 20.667 1.00 98.69 281 VAL A CA 1
ATOM 2198 C C . VAL A 1 281 ? -11.122 1.879 22.027 1.00 98.69 281 VAL A C 1
ATOM 2200 O O . VAL A 1 281 ? -11.707 2.443 22.948 1.00 98.69 281 VAL A O 1
ATOM 2203 N N . GLN A 1 282 ? -9.870 1.436 22.136 1.00 98.75 282 GLN A N 1
ATOM 2204 C CA . GLN A 1 282 ? -8.971 1.762 23.244 1.00 98.75 282 GLN A CA 1
ATOM 2205 C C . GLN A 1 282 ? -7.824 2.630 22.726 1.00 98.75 282 GLN A C 1
ATOM 2207 O O . GLN A 1 282 ? -7.082 2.209 21.840 1.00 98.75 282 GLN A O 1
ATOM 2212 N N . VAL A 1 283 ? -7.664 3.816 23.314 1.00 98.75 283 VAL A N 1
ATOM 2213 C CA . VAL A 1 283 ? -6.554 4.737 23.031 1.00 98.75 283 VAL A CA 1
ATOM 2214 C C . VAL A 1 283 ? -5.630 4.795 24.253 1.00 98.75 283 VAL A C 1
ATOM 2216 O O . VAL A 1 283 ? -6.125 5.037 25.365 1.00 98.75 283 VAL A O 1
ATOM 2219 N N . PRO A 1 284 ? -4.310 4.586 24.099 1.00 98.50 284 PRO A N 1
ATOM 2220 C CA . PRO A 1 284 ? -3.377 4.635 25.214 1.00 98.50 284 PRO A CA 1
ATOM 2221 C C . PRO A 1 284 ? -3.218 6.066 25.763 1.00 98.50 284 PRO A C 1
ATOM 2223 O O . PRO A 1 284 ? -3.489 7.044 25.057 1.00 98.50 284 PRO A O 1
ATOM 2226 N N . PRO A 1 285 ? -2.781 6.229 27.027 1.00 98.25 285 PRO A N 1
ATOM 2227 C CA . PRO A 1 285 ? -2.437 7.536 27.580 1.00 98.25 285 PRO A CA 1
ATOM 2228 C C . PRO A 1 285 ? -1.449 8.309 26.697 1.00 98.25 285 PRO A C 1
ATOM 2230 O O . PRO A 1 285 ? -0.621 7.725 26.003 1.00 98.25 285 PRO A O 1
ATOM 2233 N N . ASN A 1 286 ? -1.512 9.642 26.761 1.00 97.62 286 ASN A N 1
ATOM 2234 C CA . ASN A 1 286 ? -0.633 10.549 26.008 1.00 97.62 286 ASN A CA 1
ATOM 2235 C C . ASN A 1 286 ? -0.747 10.449 24.469 1.00 97.62 286 ASN A C 1
ATOM 2237 O O . ASN A 1 286 ? 0.101 10.986 23.761 1.00 97.62 286 ASN A O 1
ATOM 2241 N N . SER A 1 287 ? -1.802 9.801 23.965 1.00 98.19 287 SER A N 1
ATOM 2242 C CA . SER A 1 287 ? -2.140 9.720 22.540 1.00 98.19 287 SER A CA 1
ATOM 2243 C C . SER A 1 287 ? -3.567 10.211 22.281 1.00 98.19 287 SER A C 1
ATOM 2245 O O . SER A 1 287 ? -4.385 10.319 23.203 1.00 98.19 287 SER A O 1
ATOM 2247 N N . LYS A 1 288 ? -3.870 10.511 21.017 1.00 98.38 288 LYS A N 1
ATOM 2248 C CA . LYS A 1 288 ? -5.217 10.848 20.533 1.00 98.38 288 LYS A CA 1
ATOM 2249 C C . LYS A 1 288 ? -5.569 10.018 19.307 1.00 98.38 288 LYS A C 1
ATOM 2251 O O . LYS A 1 288 ? -4.676 9.626 18.561 1.00 98.38 288 LYS A O 1
ATOM 2256 N N . ALA A 1 289 ? -6.861 9.813 19.072 1.00 98.56 289 ALA A N 1
ATOM 2257 C CA . ALA A 1 289 ? -7.347 9.144 17.874 1.00 98.56 289 ALA A CA 1
ATOM 2258 C C . ALA A 1 289 ? -8.349 10.001 17.101 1.00 98.56 289 ALA A C 1
ATOM 2260 O O . ALA A 1 289 ? -9.155 10.722 17.689 1.00 98.56 289 ALA A O 1
ATOM 2261 N N . VAL A 1 290 ? -8.304 9.878 15.782 1.00 98.56 290 VAL A N 1
ATOM 2262 C CA . VAL A 1 290 ? -9.298 10.375 14.840 1.00 98.56 290 VAL A CA 1
ATOM 2263 C C . VAL A 1 290 ? -10.078 9.161 14.351 1.00 98.56 290 VAL A C 1
ATOM 2265 O O . VAL A 1 290 ? -9.530 8.285 13.690 1.00 98.56 290 VAL A O 1
ATOM 2268 N N . VAL A 1 291 ? -11.345 9.070 14.742 1.00 98.50 291 VAL A N 1
ATOM 2269 C CA . VAL A 1 291 ? -12.222 7.944 14.414 1.00 98.50 291 VAL A CA 1
ATOM 2270 C C . VAL A 1 291 ? -13.126 8.341 13.258 1.00 98.50 291 VAL A C 1
ATOM 2272 O O . VAL A 1 291 ? -13.916 9.270 13.407 1.00 98.50 291 VAL A O 1
ATOM 2275 N N . THR A 1 292 ? -13.044 7.627 12.139 1.00 97.56 292 THR A N 1
ATOM 2276 C CA . THR A 1 292 ? -13.933 7.783 10.984 1.00 97.56 292 THR A CA 1
ATOM 2277 C C . THR A 1 292 ? -14.872 6.586 10.911 1.00 97.56 292 THR A C 1
ATOM 2279 O O . THR A 1 292 ? -14.434 5.445 10.774 1.00 97.56 292 THR A O 1
ATOM 2282 N N . LEU A 1 293 ? -16.175 6.840 11.048 1.00 96.00 293 LEU A N 1
ATOM 2283 C CA . LEU A 1 293 ? -17.190 5.787 11.013 1.00 96.00 293 LEU A CA 1
ATOM 2284 C C . LEU A 1 293 ? -17.521 5.397 9.561 1.00 96.00 293 LEU A C 1
ATOM 2286 O O . LEU A 1 293 ? -17.707 6.293 8.729 1.00 96.00 293 LEU A O 1
ATOM 2290 N N . PRO A 1 294 ? -17.639 4.090 9.252 1.00 92.81 294 PRO A N 1
ATOM 2291 C CA . PRO A 1 294 ? -17.992 3.624 7.912 1.00 92.81 294 PRO A CA 1
ATOM 2292 C C . PRO A 1 294 ? -19.393 4.105 7.506 1.00 92.81 294 PRO A C 1
ATOM 2294 O O . PRO A 1 294 ? -20.226 4.399 8.365 1.00 92.81 294 PRO A O 1
ATOM 2297 N N . GLY A 1 295 ? -19.646 4.207 6.197 1.00 86.31 295 GLY A N 1
ATOM 2298 C CA . GLY A 1 295 ? -20.913 4.690 5.629 1.00 86.31 295 GLY A CA 1
ATOM 2299 C C . GLY A 1 295 ? -21.053 6.212 5.714 1.00 86.31 295 GLY A C 1
ATOM 2300 O O . GLY A 1 295 ? -20.918 6.909 4.711 1.00 86.31 295 GLY A O 1
ATOM 2301 N N . SER A 1 296 ? -21.254 6.741 6.925 1.00 86.31 296 SER A N 1
ATOM 2302 C CA . SER A 1 296 ? -21.462 8.183 7.154 1.00 86.31 296 SER A CA 1
ATOM 2303 C C . SER A 1 296 ? -20.234 9.050 6.851 1.00 86.31 296 SER A C 1
ATOM 2305 O O . SER A 1 296 ? -20.376 10.249 6.608 1.00 86.31 296 SER A O 1
ATOM 2307 N N . GLY A 1 297 ? -19.024 8.480 6.932 1.00 89.69 297 GLY A N 1
ATOM 2308 C CA . GLY A 1 297 ? -17.766 9.225 6.823 1.00 89.69 297 GLY A CA 1
ATOM 2309 C C . GLY A 1 297 ? -17.549 10.220 7.968 1.00 89.69 297 GLY A C 1
ATOM 2310 O O . GLY A 1 297 ? -16.689 11.094 7.880 1.00 89.69 297 GLY A O 1
ATOM 2311 N N . LYS A 1 298 ? -18.340 10.126 9.046 1.00 94.19 298 LYS A N 1
ATOM 2312 C CA . LYS A 1 298 ? -18.256 11.042 10.182 1.00 94.19 298 LYS A CA 1
ATOM 2313 C C . LYS A 1 298 ? -16.945 10.832 10.929 1.00 94.19 298 LYS A C 1
ATOM 2315 O O . LYS A 1 298 ? -16.698 9.745 11.450 1.00 94.19 298 LYS A O 1
ATOM 2320 N N . THR A 1 299 ? -16.180 11.910 11.066 1.00 97.00 299 THR A N 1
ATOM 2321 C CA . THR A 1 299 ? -14.917 11.931 11.805 1.00 97.00 299 THR A CA 1
ATOM 2322 C C . THR A 1 299 ? -15.081 12.533 13.204 1.00 97.00 299 THR A C 1
ATOM 2324 O O . THR A 1 299 ? -15.743 13.558 13.380 1.00 97.00 299 THR A O 1
ATOM 2327 N N . ILE A 1 300 ? -14.480 11.897 14.214 1.00 97.75 300 ILE A N 1
ATOM 2328 C CA . ILE A 1 300 ? -14.553 12.281 15.631 1.00 97.75 300 ILE A CA 1
ATOM 2329 C C . ILE A 1 300 ? -13.152 12.193 16.248 1.00 97.75 300 ILE A C 1
ATOM 2331 O O . ILE A 1 300 ? -12.538 11.130 16.233 1.00 97.75 300 ILE A O 1
ATOM 2335 N N . GLU A 1 301 ? -12.651 13.283 16.833 1.00 98.31 301 GLU A N 1
ATOM 2336 C CA . GLU A 1 301 ? -11.409 13.250 17.620 1.00 98.31 301 GLU A CA 1
ATOM 2337 C C . GLU A 1 301 ? -11.701 12.846 19.072 1.00 98.31 301 GLU A C 1
ATOM 2339 O O . GLU A 1 301 ? -12.593 13.402 19.717 1.00 98.31 301 GLU A O 1
ATOM 2344 N N . VAL A 1 302 ? -10.920 11.904 19.602 1.00 98.56 302 VAL A N 1
ATOM 2345 C CA . VAL A 1 302 ? -10.989 11.450 20.995 1.00 98.56 302 VAL A CA 1
ATOM 2346 C C . VAL A 1 302 ? -9.605 11.411 21.647 1.00 98.56 302 VAL A C 1
ATOM 2348 O O . VAL A 1 302 ? -8.585 11.177 20.999 1.00 98.56 302 VAL A O 1
ATOM 2351 N N . GLY A 1 303 ? -9.565 11.647 22.961 1.00 98.50 303 GLY A N 1
ATOM 2352 C CA . GLY A 1 303 ? -8.365 11.450 23.779 1.00 98.50 303 GLY A CA 1
ATOM 2353 C C . GLY A 1 303 ? -8.165 9.991 24.201 1.00 98.50 303 GLY A C 1
ATOM 2354 O O . GLY A 1 303 ? -8.853 9.086 23.729 1.00 98.50 303 GLY A O 1
ATOM 2355 N N . SER A 1 304 ? -7.255 9.761 25.146 1.00 98.56 304 SER A N 1
ATOM 2356 C CA . SER A 1 304 ? -7.017 8.436 25.728 1.00 98.56 304 SER A CA 1
ATOM 2357 C C . SER A 1 304 ? -8.245 7.868 26.444 1.00 98.56 304 SER A C 1
ATOM 2359 O O . SER A 1 304 ? -9.028 8.624 27.022 1.00 98.56 304 SER A O 1
ATOM 2361 N N . GLY A 1 305 ? -8.351 6.542 26.508 1.00 98.44 305 GLY A N 1
ATOM 2362 C CA . GLY A 1 305 ? -9.422 5.835 27.207 1.00 98.44 305 GLY A CA 1
ATOM 2363 C C . GLY A 1 305 ? -10.179 4.868 26.304 1.00 98.44 305 GLY A C 1
ATOM 2364 O O . GLY A 1 305 ? -9.783 4.623 25.164 1.00 98.44 305 GLY A O 1
ATOM 2365 N N . ALA A 1 306 ? -11.256 4.306 26.851 1.00 98.69 306 ALA A N 1
ATOM 2366 C CA . ALA A 1 306 ? -12.155 3.415 26.132 1.00 98.69 306 ALA A CA 1
ATOM 2367 C C . ALA A 1 306 ? -13.345 4.205 25.576 1.00 98.69 306 ALA A C 1
ATOM 2369 O O . ALA A 1 306 ? -14.040 4.894 26.325 1.00 98.69 306 ALA A O 1
ATOM 2370 N N . HIS A 1 307 ? -13.601 4.059 24.280 1.00 98.56 307 HIS A N 1
ATOM 2371 C CA . HIS A 1 307 ? -14.672 4.740 23.557 1.00 98.56 307 HIS A CA 1
ATOM 2372 C C . HIS A 1 307 ? -15.565 3.722 22.860 1.00 98.56 307 HIS A C 1
ATOM 2374 O O . HIS A 1 307 ? -15.106 2.654 22.450 1.00 98.56 307 HIS A O 1
ATOM 2380 N N . LYS A 1 308 ? -16.848 4.056 22.727 1.00 97.94 308 LYS A N 1
ATOM 2381 C CA . LYS A 1 308 ? -17.823 3.261 21.980 1.00 97.94 308 LYS A CA 1
ATOM 2382 C C . LYS A 1 308 ? -18.562 4.153 21.002 1.00 97.94 308 LYS A C 1
ATOM 2384 O O . LYS A 1 308 ? -18.997 5.243 21.371 1.00 97.94 308 LYS A O 1
ATOM 2389 N N . PHE A 1 309 ? -18.730 3.654 19.791 1.00 96.44 309 PHE A N 1
ATOM 2390 C CA . PHE A 1 309 ? -19.461 4.303 18.721 1.00 96.44 309 PHE A CA 1
ATOM 2391 C C . PHE A 1 309 ? -20.494 3.332 18.168 1.00 96.44 309 PHE A C 1
ATOM 2393 O O . PHE A 1 309 ? -20.245 2.130 18.087 1.00 96.44 309 PHE A O 1
ATOM 2400 N N . HIS A 1 310 ? -21.637 3.881 17.785 1.00 92.31 310 HIS A N 1
ATOM 2401 C CA . HIS A 1 310 ? -22.712 3.160 17.122 1.00 92.31 310 HIS A CA 1
ATOM 2402 C C . HIS A 1 310 ? -23.126 3.991 15.912 1.00 92.31 310 HIS A C 1
ATOM 2404 O O . HIS A 1 310 ? -23.361 5.196 16.049 1.00 92.31 310 HIS A O 1
ATOM 2410 N N . ASN A 1 311 ? -23.131 3.374 14.732 1.00 80.56 311 ASN A N 1
ATOM 2411 C CA . ASN A 1 311 ? -23.623 3.979 13.505 1.00 80.56 311 ASN A CA 1
ATOM 2412 C C . ASN A 1 311 ? -24.791 3.150 12.964 1.00 80.56 311 ASN A C 1
ATOM 2414 O O . ASN A 1 311 ? -24.637 1.960 12.701 1.00 80.56 311 ASN A O 1
ATOM 2418 N N . VAL A 1 312 ? -25.943 3.797 12.806 1.00 63.34 312 VAL A N 1
ATOM 2419 C CA . VAL A 1 312 ? -27.177 3.183 12.289 1.00 63.34 312 VAL A CA 1
ATOM 2420 C C . VAL A 1 312 ? -27.292 3.382 10.769 1.00 63.34 312 VAL A C 1
ATOM 2422 O O . VAL A 1 312 ? -28.074 2.697 10.116 1.00 63.34 312 VAL A O 1
ATOM 2425 N N . ASP A 1 313 ? -26.477 4.273 10.193 1.00 54.75 313 ASP A N 1
ATOM 2426 C CA . ASP A 1 313 ? -26.453 4.542 8.757 1.00 54.75 313 ASP A CA 1
ATOM 2427 C C . ASP A 1 313 ? -25.433 3.613 8.078 1.00 54.75 313 ASP A C 1
ATOM 2429 O O . ASP A 1 313 ? -24.224 3.878 8.101 1.00 54.75 313 ASP A O 1
ATOM 2433 N N . GLY A 1 314 ? -25.942 2.495 7.547 1.00 48.47 314 GLY A N 1
ATOM 2434 C CA . GLY A 1 314 ? -25.235 1.544 6.682 1.00 48.47 314 GLY A CA 1
ATOM 2435 C C . GLY A 1 314 ? -25.343 1.905 5.208 1.00 48.47 314 GLY A C 1
ATOM 2436 O O . GLY A 1 314 ? -26.462 2.260 4.772 1.00 48.47 314 GLY A O 1
#

Sequence (314 aa):
MEPVALFVNEALLKEQFEQSQAWIETGISRSEGGLWQEGGFQFGDWLAPTSMPEYLIADAYLDGMVDRLANMSDALGYDDLRERYRAQHSELRDASRGRWLDEGRMANTTQTAYALGLYLGLFEDADRQASIETLKQLVAENDYLISTGFAGTSLIGHAMHGAGLTDDFYKMLLQTKNPSWLYYVKLNATTTWERWDSLLPDGSANPDMMTSFNHYSFGSVADWMHGVIGGLAPGEPGWKRIEISPVPGGGITEAEATFVSGYGEIKTKWSIEDDGFHLGVQVPPNSKAVVTLPGSGKTIEVGSGAHKFHNVDG